Protein AF-A0A3D3ZQM2-F1 (afdb_monomer)

Mean predicted aligned error: 5.83 Å

Sequence (357 aa):
PKISAGLRSFLVATNTFVYYLDSRNFLPDVTNSFQSERGLMQEIFKEYAPGTVHLGWFIDEGSGVSLTSDAAITVLATDAFYNLEVWTSVQPATAIARGAPLPQNVPTLSANQIAISFMFSDGDNLQFIQHHMLRLWRDPARGSFPLGWTISPALIQAAPAMAAYYYRTASANDDFVAGPSGAGYMFPSRWPAQELAAFLQRTGRLMEAMSLSTLEALDIDFLQSTGIPIIAPIIANLRQTGMSVKDTGLQQRFIQGLAPFGLRGFFSGAGIKTPEKTLVQGVPVYQNLGLADSVSKTLDLVRNAASSSQQRPLYLNVYMLAWSMTPSDIKQVIQQLGNQYVVVTPGTLMALLAKAK

Solvent-accessible surface area (backbone atoms only — not comparable to full-atom values): 18821 Å² total; per-residue (Å²): 141,81,81,88,55,34,34,56,66,35,36,62,77,67,70,51,90,82,87,89,65,46,50,59,40,62,68,55,35,82,88,53,90,55,43,16,49,25,55,51,51,53,56,59,46,68,78,47,62,71,73,40,76,45,77,27,81,60,86,44,60,56,26,36,42,40,57,32,10,55,49,36,27,34,35,37,39,26,48,75,24,66,53,48,53,55,34,48,68,44,76,54,97,58,78,74,70,75,77,63,80,77,84,71,80,71,77,85,76,52,59,84,27,29,42,34,20,42,29,34,48,65,17,26,26,53,29,39,51,72,48,57,45,51,54,48,70,64,32,89,45,52,59,77,53,43,31,23,35,33,36,32,29,43,33,63,63,50,24,30,48,58,44,41,48,55,63,72,69,50,46,97,26,55,37,68,27,27,6,32,47,32,57,28,33,37,27,67,91,48,38,43,75,89,54,44,62,61,50,32,49,52,19,21,55,30,22,44,71,66,70,30,34,31,38,34,32,40,25,74,53,74,77,55,50,65,39,52,77,86,52,51,63,64,53,59,74,66,66,68,46,75,16,46,68,75,54,64,70,56,54,45,50,52,48,66,48,23,41,88,40,52,50,49,25,36,39,28,20,52,9,28,75,74,58,53,76,49,70,54,96,74,27,27,37,36,34,19,39,25,63,29,53,43,53,66,57,38,50,50,52,52,52,52,41,59,71,73,47,87,66,62,53,35,78,45,42,36,29,29,35,53,92,58,47,44,45,56,43,52,49,56,38,58,73,72,50,60,91,49,54,44,77,30,26,50,70,49,48,27,59,48,52,53,68,57,128

Radius of gyration: 20.34 Å; Cα contacts (8 Å, |Δi|>4): 717; chains: 1; bounding box: 58×41×53 Å

pLDDT: mean 89.54, std 13.67, range [38.41, 98.75]

Foldseek 3Di:
DPLPAWCVVVCVVVVPDDDAAALLQCAFDPVPVRDTSVNVLLVVLLVDDAPAEDEAAHPAHLQVLLSCQLSNYFYAHTSRHHPLVVQLPDDDPDQLDPPDQDPPPLDDADFLFAEEAEEEADQLHVNCLVPLVVVLLPPPLAQVAAYEYAHALCCCRRGVVSLSVCSVSHHNRYDYEHHAAFNHHHALVNHDPVSVLVRLLNRLVSCLSSVHQEGEYFHDDPVSNNSHPVCVVVVVVVDFWDRFPPDVVSVLSNCVSNVVSRHQEYETTQADLAKDWDAHPLHIYIYAQTADQALVSQLVSVVSNSVVDPGTPHYHYHYYHSVRDHSVSVVVSVVPDDPSYDYGYPSSSSVVSSVRD

Secondary structure (DSSP, 8-state):
----SSTHHHHHHTT-------TT--S-BTTTTTB-HHHHHHHHHHTS-TTPEEEE--SSHHHHHHHHHHTT-EEEE-TT---HHHHHH---SS-----S------PPPPTT-EEEEEEES-TT-HHIIIIIIHHHHT-TTTTSS-EEEEE-TTHHHH-HHHHHHHHHT--TTEEEEEPTTSSSB--GGGS-HHHHHHHHHHHHHHHHHTT--EEEE----TTGGG--TTTHHHHHHT-S-------HHHHHHHHHHHGGGT--EEEEEEEESS--EEEETTEEEEEEEEEE-SHHHHHHHHHHHHHH---SSEEEEEEE-TTT--HHHHHHHHHTS-TTEEE--HHHHHHHHHH--

Nearest PDB structures (foldseek):
  3sgg-assembly1_A  TM=8.414E-01  e=6.587E-19  Bacteroides thetaiotaomicron
  8one-assembly1_A  TM=2.984E-01  e=4.011E+00  Homo sapiens
  6fxr-assembly1_A  TM=3.040E-01  e=4.488E+00  Homo sapiens
  6te3-assembly1_A-2  TM=3.395E-01  e=6.287E+00  Homo sapiens
  6teu-assembly1_A  TM=3.231E-01  e=7.441E+00  Homo sapiens

Structure (mmCIF, N/CA/C/O backbone):
data_AF-A0A3D3ZQM2-F1
#
_entry.id   AF-A0A3D3ZQM2-F1
#
loop_
_atom_site.group_PDB
_atom_site.id
_atom_site.type_symbol
_atom_site.label_atom_id
_atom_site.label_alt_id
_atom_site.label_comp_id
_atom_site.label_asym_id
_atom_site.label_entity_id
_atom_site.label_seq_id
_atom_site.pdbx_PDB_ins_code
_atom_sit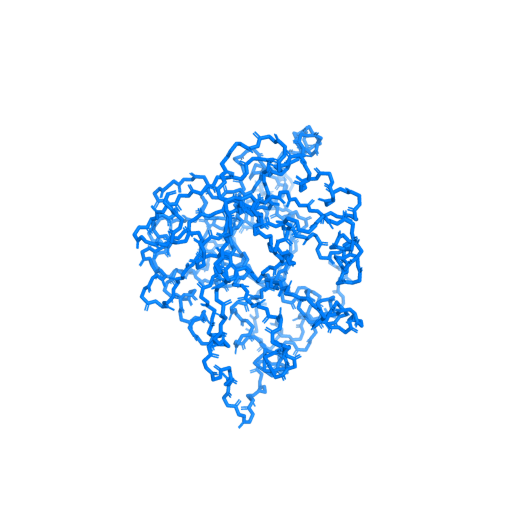e.Cartn_x
_atom_site.Cartn_y
_atom_site.Cartn_z
_atom_site.occupancy
_atom_site.B_iso_or_equiv
_atom_site.auth_seq_id
_atom_site.auth_comp_id
_atom_site.auth_asym_id
_atom_site.auth_atom_id
_atom_site.pdbx_PDB_model_num
ATOM 1 N N . PRO A 1 1 ? 24.384 -7.987 -10.059 1.00 64.31 1 PRO A N 1
ATOM 2 C CA . PRO A 1 1 ? 23.106 -8.626 -9.647 1.00 64.31 1 PRO A CA 1
ATOM 3 C C . PRO A 1 1 ? 23.299 -9.982 -8.920 1.00 64.31 1 PRO A C 1
ATOM 5 O O . PRO A 1 1 ? 23.968 -10.859 -9.454 1.00 64.31 1 PRO A O 1
ATOM 8 N N . LYS A 1 2 ? 22.738 -10.141 -7.702 1.00 84.69 2 LYS A N 1
ATOM 9 C CA . LYS A 1 2 ? 22.921 -11.332 -6.827 1.00 84.69 2 LYS A CA 1
ATOM 10 C C . LYS A 1 2 ? 21.668 -12.200 -6.613 1.00 84.69 2 LYS A C 1
ATOM 12 O O . LYS A 1 2 ? 21.787 -13.315 -6.121 1.00 84.69 2 LYS A O 1
ATOM 17 N N . ILE A 1 3 ? 20.481 -11.710 -6.963 1.00 85.12 3 ILE A N 1
ATOM 18 C CA . ILE A 1 3 ? 19.228 -12.466 -6.817 1.00 85.12 3 ILE A CA 1
ATOM 19 C C . ILE A 1 3 ? 19.224 -13.558 -7.883 1.00 85.12 3 ILE A C 1
ATOM 21 O O . ILE A 1 3 ? 19.240 -13.216 -9.055 1.00 85.12 3 ILE A O 1
ATOM 25 N N . SER A 1 4 ? 19.261 -14.842 -7.536 1.00 82.00 4 SER A N 1
ATOM 26 C CA . SER A 1 4 ? 19.389 -15.943 -8.511 1.00 82.00 4 SER A CA 1
ATOM 27 C C . SER A 1 4 ? 18.058 -16.579 -8.927 1.00 82.00 4 SER A C 1
ATOM 29 O O . SER A 1 4 ? 18.025 -17.304 -9.916 1.00 82.00 4 SER A O 1
ATOM 31 N N . ALA A 1 5 ? 16.971 -16.291 -8.211 1.00 85.31 5 ALA A N 1
ATOM 32 C CA . ALA A 1 5 ? 15.644 -16.878 -8.411 1.00 85.31 5 ALA A CA 1
ATOM 33 C C . ALA A 1 5 ? 14.544 -15.799 -8.328 1.00 85.31 5 ALA A C 1
ATOM 35 O O . ALA A 1 5 ? 14.828 -14.623 -8.555 1.00 85.31 5 ALA A O 1
ATOM 36 N N . GLY A 1 6 ? 13.299 -16.187 -8.040 1.00 90.12 6 GLY A N 1
ATOM 37 C CA . GLY A 1 6 ? 12.164 -15.267 -7.956 1.00 90.12 6 GLY A CA 1
ATOM 38 C C . GLY A 1 6 ? 11.632 -14.897 -9.340 1.00 90.12 6 GLY A C 1
ATOM 39 O O . GLY A 1 6 ? 11.242 -15.772 -10.109 1.00 90.12 6 GLY A O 1
ATOM 40 N N . LEU A 1 7 ? 11.672 -13.605 -9.665 1.00 95.19 7 LEU A N 1
ATOM 41 C CA . LEU A 1 7 ? 11.059 -13.005 -10.856 1.00 95.19 7 LEU A CA 1
ATOM 42 C C . LEU A 1 7 ? 11.601 -13.526 -12.198 1.00 95.19 7 LEU A C 1
ATOM 44 O O . LEU A 1 7 ? 10.969 -13.365 -13.239 1.00 95.19 7 LEU A O 1
ATOM 48 N N . ARG A 1 8 ? 12.802 -14.113 -12.199 1.00 94.31 8 ARG A N 1
ATOM 49 C CA . ARG A 1 8 ? 13.592 -14.375 -13.414 1.00 94.31 8 ARG A CA 1
ATOM 50 C C . ARG A 1 8 ? 12.883 -15.238 -14.456 1.00 94.31 8 ARG A C 1
ATOM 52 O O . ARG A 1 8 ? 12.991 -14.933 -15.639 1.00 94.31 8 ARG A O 1
ATOM 59 N N . SER A 1 9 ? 12.185 -16.291 -14.035 1.00 93.56 9 SER A N 1
ATOM 60 C CA . SER A 1 9 ? 11.422 -17.172 -14.932 1.00 93.56 9 SER A CA 1
ATOM 61 C C . SER A 1 9 ? 10.360 -16.400 -15.707 1.00 93.56 9 SER A C 1
ATOM 63 O O . SER A 1 9 ? 10.235 -16.571 -16.918 1.00 93.56 9 SER A O 1
ATOM 65 N N . PHE A 1 10 ? 9.658 -15.495 -15.025 1.00 95.44 10 PHE A N 1
ATOM 66 C CA . PHE A 1 10 ? 8.659 -14.633 -15.637 1.00 95.44 10 PHE A CA 1
ATOM 67 C C . PHE A 1 10 ? 9.281 -13.687 -16.663 1.00 95.44 10 PHE A C 1
ATOM 69 O O . PHE A 1 10 ? 8.797 -13.640 -17.785 1.00 95.44 10 PHE A O 1
ATOM 76 N N . LEU A 1 11 ? 10.396 -13.019 -16.328 1.00 95.44 11 LEU A N 1
ATOM 77 C CA . LEU A 1 11 ? 11.072 -12.094 -17.255 1.00 95.44 11 LEU A CA 1
ATOM 78 C C . LEU A 1 11 ? 11.520 -12.788 -18.545 1.00 95.44 11 LEU A C 1
ATOM 80 O O . LEU A 1 11 ? 11.425 -12.200 -19.620 1.00 95.44 11 LEU A O 1
ATOM 84 N N . VAL A 1 12 ? 11.989 -14.037 -18.444 1.00 94.44 12 VAL A N 1
ATOM 85 C CA . VAL A 1 12 ? 12.323 -14.860 -19.616 1.00 94.44 12 VAL A CA 1
ATOM 86 C C . VAL A 1 12 ? 11.062 -15.191 -20.413 1.00 94.44 12 VAL A C 1
ATOM 88 O O . VAL A 1 12 ? 11.050 -15.005 -21.625 1.00 94.44 12 VAL A O 1
ATOM 91 N N . ALA A 1 13 ? 9.992 -15.638 -19.749 1.00 93.19 13 ALA A N 1
ATOM 92 C CA . ALA A 1 13 ? 8.737 -16.002 -20.408 1.00 93.19 13 ALA A CA 1
ATOM 93 C C . ALA A 1 13 ? 8.081 -14.825 -21.156 1.00 93.19 13 ALA A C 1
ATOM 95 O O . ALA A 1 13 ? 7.422 -15.035 -22.173 1.00 93.19 13 ALA A O 1
ATOM 96 N N . THR A 1 14 ? 8.270 -13.595 -20.676 1.00 93.94 14 THR A N 1
ATOM 97 C CA . THR A 1 14 ? 7.687 -12.376 -21.255 1.00 93.94 14 THR A CA 1
ATOM 98 C C . THR A 1 14 ? 8.652 -11.586 -22.136 1.00 93.94 14 THR A C 1
ATOM 100 O O . THR A 1 14 ? 8.282 -10.513 -22.609 1.00 93.94 14 THR A O 1
ATOM 103 N N . ASN A 1 15 ? 9.875 -12.084 -22.365 1.00 95.31 15 ASN A N 1
ATOM 104 C CA . ASN A 1 15 ? 10.947 -11.360 -23.061 1.00 95.31 15 ASN A CA 1
ATOM 105 C C . ASN A 1 15 ? 11.160 -9.937 -22.504 1.00 95.31 15 ASN A C 1
ATOM 107 O O . ASN A 1 15 ? 11.399 -8.986 -23.249 1.00 95.31 15 ASN A O 1
ATOM 111 N N . THR A 1 16 ? 11.031 -9.770 -21.186 1.00 95.31 16 THR A N 1
ATOM 112 C CA . THR A 1 16 ? 11.154 -8.464 -20.536 1.00 95.31 16 THR A CA 1
ATOM 113 C C . THR A 1 16 ? 12.614 -8.028 -20.497 1.00 95.31 16 THR A C 1
ATOM 115 O O . THR A 1 16 ? 13.486 -8.780 -20.065 1.00 95.31 16 THR A O 1
ATOM 118 N N . PHE A 1 17 ? 12.881 -6.791 -20.917 1.00 96.19 17 PHE A N 1
ATOM 119 C CA . PHE A 1 17 ? 14.202 -6.180 -20.801 1.00 96.19 17 PHE A CA 1
ATOM 120 C C . PHE A 1 17 ? 14.625 -6.065 -19.330 1.00 96.19 17 PHE A C 1
ATOM 122 O O . PHE A 1 17 ? 13.854 -5.614 -18.483 1.00 96.19 17 PHE A O 1
ATOM 129 N N . VAL A 1 18 ? 15.865 -6.455 -19.025 1.00 95.44 18 VAL A N 1
ATOM 130 C CA . VAL A 1 18 ? 16.391 -6.498 -17.654 1.00 95.44 18 VAL A CA 1
ATOM 131 C C . VAL A 1 18 ? 17.615 -5.603 -17.540 1.00 95.44 18 VAL A C 1
ATOM 133 O O . VAL A 1 18 ? 18.547 -5.717 -18.332 1.00 95.44 18 VAL A O 1
ATOM 136 N N . TYR A 1 19 ? 17.647 -4.767 -16.505 1.00 95.12 19 TYR A N 1
ATOM 137 C CA . TYR A 1 19 ? 18.782 -3.905 -16.191 1.00 95.12 19 TYR A CA 1
ATOM 138 C C . TYR A 1 19 ? 19.119 -3.957 -14.693 1.00 95.12 19 TYR A C 1
ATOM 140 O O . TYR A 1 19 ? 18.332 -4.431 -13.873 1.00 95.12 19 TYR A O 1
ATOM 148 N N . TYR A 1 20 ? 20.315 -3.493 -14.330 1.00 94.94 20 TYR A N 1
ATOM 149 C CA . TYR A 1 20 ? 20.745 -3.328 -12.940 1.00 94.94 20 TYR A CA 1
ATOM 150 C C . TYR A 1 20 ? 21.572 -2.045 -12.841 1.00 94.94 20 TYR A C 1
ATOM 152 O O . TYR A 1 20 ? 22.740 -2.047 -13.220 1.00 94.94 20 TYR A O 1
ATOM 160 N N . LEU A 1 21 ? 20.926 -0.964 -12.402 1.00 94.69 21 LEU A N 1
ATOM 161 C CA . LEU A 1 21 ? 21.467 0.396 -12.359 1.00 94.69 21 LEU A CA 1
ATOM 162 C C . LEU A 1 21 ? 21.076 1.066 -11.028 1.00 94.69 21 LEU A C 1
ATOM 164 O O . LEU A 1 21 ? 19.987 0.812 -10.503 1.00 94.69 21 LEU A O 1
ATOM 168 N N . ASP A 1 22 ? 21.950 1.910 -10.485 1.00 93.25 22 ASP A N 1
ATOM 169 C CA . ASP A 1 22 ? 21.726 2.723 -9.290 1.00 93.25 22 ASP A CA 1
ATOM 170 C C . ASP A 1 22 ? 21.194 4.110 -9.675 1.00 93.25 22 ASP A C 1
ATOM 172 O O . ASP A 1 22 ? 21.900 4.960 -10.224 1.00 93.25 22 ASP A O 1
ATOM 176 N N . SER A 1 23 ? 19.934 4.371 -9.331 1.00 92.50 23 SER A N 1
ATOM 177 C CA . SER A 1 23 ? 19.239 5.629 -9.619 1.00 92.50 23 SER A CA 1
ATOM 178 C C . SER A 1 23 ? 19.851 6.853 -8.923 1.00 92.50 23 SER A C 1
ATOM 180 O O . SER A 1 23 ? 19.505 7.991 -9.264 1.00 92.50 23 SER A O 1
ATOM 182 N N . ARG A 1 24 ? 20.747 6.661 -7.944 1.00 89.56 24 ARG A N 1
ATOM 183 C CA . ARG A 1 24 ? 21.476 7.738 -7.252 1.00 89.56 24 ARG A CA 1
ATOM 184 C C . ARG A 1 24 ? 22.755 8.154 -7.977 1.00 89.56 24 ARG A C 1
ATOM 186 O O . ARG A 1 24 ? 23.275 9.232 -7.701 1.00 89.56 24 ARG A O 1
ATOM 193 N N . ASN A 1 25 ? 23.256 7.350 -8.913 1.00 90.38 25 ASN A N 1
ATOM 194 C CA . ASN A 1 25 ? 24.467 7.659 -9.671 1.00 90.38 25 ASN A CA 1
ATOM 195 C C . ASN A 1 25 ? 24.133 8.637 -10.808 1.00 90.38 25 ASN A C 1
ATOM 197 O O . ASN A 1 25 ? 23.914 8.237 -11.950 1.00 90.38 25 ASN A O 1
ATOM 201 N N . PHE A 1 26 ? 24.050 9.931 -10.476 1.00 85.38 26 PHE A N 1
ATOM 202 C CA . PHE A 1 26 ? 23.722 11.010 -11.420 1.00 85.38 26 PHE A CA 1
ATOM 203 C C . PHE A 1 26 ? 24.943 11.661 -12.079 1.00 85.38 26 PHE A C 1
ATOM 205 O O . PHE A 1 26 ? 24.790 12.306 -13.117 1.00 85.38 26 PHE A O 1
ATOM 212 N N . LEU A 1 27 ? 26.138 11.507 -11.502 1.00 86.88 27 LEU A N 1
ATOM 213 C CA . LEU A 1 27 ? 27.366 12.056 -12.073 1.00 86.88 27 LEU A CA 1
ATOM 214 C C . LEU A 1 27 ? 27.775 11.264 -13.327 1.00 86.88 27 LEU A C 1
ATOM 216 O O . LEU A 1 27 ? 27.828 10.035 -13.261 1.00 86.88 27 LEU A O 1
ATOM 220 N N . PRO A 1 28 ? 28.059 11.944 -14.452 1.00 84.81 28 PRO A N 1
ATOM 221 C CA . PRO A 1 28 ? 28.586 11.316 -15.658 1.00 84.81 28 PRO A CA 1
ATOM 222 C C . PRO A 1 28 ? 29.874 10.533 -15.408 1.00 84.81 28 PRO A C 1
ATOM 224 O O . PRO A 1 28 ? 30.826 11.059 -14.829 1.00 84.81 28 PRO A O 1
ATOM 227 N N . ASP A 1 29 ? 29.933 9.308 -15.920 1.00 85.44 29 ASP A N 1
ATOM 228 C CA . ASP A 1 29 ? 31.171 8.555 -16.033 1.00 85.44 29 ASP A CA 1
ATOM 229 C C . ASP A 1 29 ? 31.949 9.049 -17.261 1.00 85.44 29 ASP A C 1
ATOM 231 O O . ASP A 1 29 ? 31.589 8.798 -18.416 1.00 85.44 29 ASP A O 1
ATOM 235 N N . VAL A 1 30 ? 33.042 9.768 -17.003 1.00 85.12 30 VAL A N 1
ATOM 236 C CA . VAL A 1 30 ? 33.938 10.315 -18.036 1.00 85.12 30 VAL A CA 1
ATOM 237 C C . VAL A 1 30 ? 34.613 9.232 -18.884 1.00 85.12 30 VAL A C 1
ATOM 239 O O . VAL A 1 30 ? 35.127 9.533 -19.958 1.00 85.12 30 VAL A O 1
ATOM 242 N N . THR A 1 31 ? 34.610 7.978 -18.427 1.00 83.81 31 THR A N 1
ATOM 243 C CA . THR A 1 31 ? 35.151 6.829 -19.164 1.00 83.81 31 THR A CA 1
ATOM 244 C C . THR A 1 31 ? 34.100 6.108 -20.007 1.00 83.81 31 THR A C 1
ATOM 246 O O . THR A 1 31 ? 34.455 5.306 -20.868 1.00 83.81 31 THR A O 1
ATOM 249 N N . ASN A 1 32 ? 32.817 6.432 -19.824 1.00 78.44 32 ASN A N 1
ATOM 250 C CA . ASN A 1 32 ? 31.702 5.773 -20.494 1.00 78.44 32 ASN A CA 1
ATOM 251 C C . ASN A 1 32 ? 30.780 6.790 -21.180 1.00 78.44 32 ASN A C 1
ATOM 253 O O . ASN A 1 32 ? 29.640 7.011 -20.776 1.00 78.44 32 ASN A O 1
ATOM 257 N N . SER A 1 33 ? 31.290 7.438 -22.231 1.00 83.81 33 SER A N 1
ATOM 258 C CA . SER A 1 33 ? 30.537 8.400 -23.058 1.00 83.81 33 SER A CA 1
ATOM 259 C C . SER A 1 33 ? 29.867 9.538 -22.272 1.00 83.81 33 SER A C 1
ATOM 261 O O . SER A 1 33 ? 28.854 10.073 -22.718 1.00 83.81 33 SER A O 1
ATOM 263 N N . PHE A 1 34 ? 30.404 9.902 -21.100 1.00 85.00 34 PHE A N 1
ATOM 264 C CA . PHE A 1 34 ? 29.791 10.869 -20.183 1.00 85.00 34 PHE A CA 1
ATOM 265 C C . PHE A 1 34 ? 28.340 10.506 -19.801 1.00 85.00 34 PHE A C 1
ATOM 267 O O . PHE A 1 34 ? 27.517 11.386 -19.545 1.00 85.00 34 PHE A O 1
ATOM 274 N N . GLN A 1 35 ? 28.012 9.211 -19.747 1.00 88.00 35 GLN A N 1
ATOM 275 C CA . GLN A 1 35 ? 26.721 8.726 -19.262 1.00 88.00 35 GLN A CA 1
ATOM 276 C C . GLN A 1 35 ? 26.771 8.453 -17.759 1.00 88.00 35 GLN A C 1
ATOM 278 O O . GLN A 1 35 ? 27.780 8.000 -17.226 1.00 88.00 35 GLN A O 1
ATOM 283 N N . SER A 1 36 ? 25.665 8.708 -17.065 1.00 93.62 36 SER A N 1
ATOM 284 C CA . SER A 1 36 ? 25.457 8.282 -15.680 1.00 93.62 36 SER A CA 1
ATOM 285 C C . SER A 1 36 ? 24.434 7.149 -15.638 1.00 93.62 36 SER A C 1
ATOM 287 O O . SER A 1 36 ? 23.582 7.059 -16.522 1.00 93.62 36 SER A O 1
ATOM 289 N N . GLU A 1 37 ? 24.476 6.283 -14.622 1.00 94.19 37 GLU A N 1
ATOM 290 C CA . GLU A 1 37 ? 23.491 5.195 -14.502 1.00 94.19 37 GLU A CA 1
ATOM 291 C C . GLU A 1 37 ? 22.064 5.743 -14.382 1.00 94.19 37 GLU A C 1
ATOM 293 O O . GLU A 1 37 ? 21.148 5.217 -15.013 1.00 94.19 37 GLU A O 1
ATOM 298 N N . ARG A 1 38 ? 21.877 6.854 -13.652 1.00 94.38 38 ARG A N 1
ATOM 299 C CA . ARG A 1 38 ? 20.595 7.570 -13.594 1.00 94.38 38 ARG A CA 1
ATOM 300 C C . ARG A 1 38 ? 20.156 8.059 -14.974 1.00 94.38 38 ARG A C 1
ATOM 302 O O . ARG A 1 38 ? 18.994 7.881 -15.326 1.00 94.38 38 ARG A O 1
ATOM 309 N N . GLY A 1 39 ? 21.065 8.671 -15.736 1.00 94.06 39 GLY A N 1
ATOM 310 C CA . GLY A 1 39 ? 20.779 9.142 -17.092 1.00 94.06 39 GLY A CA 1
ATOM 311 C C . GLY A 1 39 ? 20.382 7.990 -18.012 1.00 94.06 39 GLY A C 1
ATOM 312 O O . GLY A 1 39 ? 19.368 8.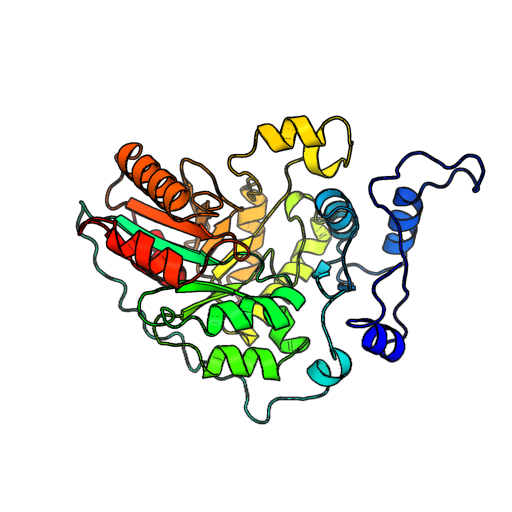072 -18.696 1.00 94.06 39 GLY A O 1
ATOM 313 N N . LEU A 1 40 ? 21.104 6.870 -17.946 1.00 95.38 40 LEU A N 1
ATOM 314 C CA . LEU A 1 40 ? 20.776 5.665 -18.704 1.00 95.38 40 LEU A CA 1
ATOM 315 C C . LEU A 1 40 ? 19.408 5.088 -18.308 1.00 95.38 40 LEU A C 1
ATOM 317 O O . LEU A 1 40 ? 18.644 4.704 -19.186 1.00 95.38 40 LEU A O 1
ATOM 321 N N . MET A 1 41 ? 19.054 5.071 -17.016 1.00 96.31 41 MET A N 1
ATOM 322 C CA . MET A 1 41 ? 17.706 4.679 -16.576 1.00 96.31 41 MET A CA 1
ATOM 323 C C . MET A 1 41 ? 16.621 5.579 -17.176 1.00 96.31 41 MET A C 1
ATOM 325 O O . MET A 1 41 ? 15.588 5.075 -17.607 1.00 96.31 41 MET A O 1
ATOM 329 N N . GLN A 1 42 ? 16.846 6.895 -17.227 1.00 95.69 42 GLN A N 1
ATOM 330 C CA . GLN A 1 42 ? 15.899 7.837 -17.830 1.00 95.69 42 GLN A CA 1
ATOM 331 C C . GLN A 1 42 ? 15.733 7.597 -19.333 1.00 95.69 42 GLN A C 1
ATOM 333 O O . GLN A 1 42 ? 14.602 7.604 -19.810 1.00 95.69 42 GLN A O 1
ATOM 338 N N . GLU A 1 43 ? 16.823 7.352 -20.064 1.00 95.31 43 GLU A N 1
ATOM 339 C CA . GLU A 1 43 ? 16.744 6.990 -21.485 1.00 95.31 43 GLU A CA 1
ATOM 340 C C .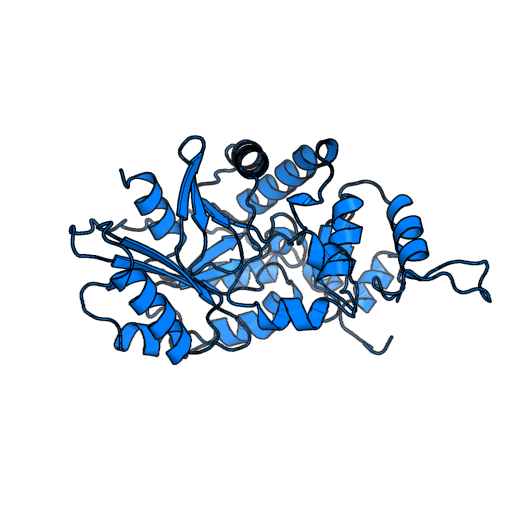 GLU A 1 43 ? 16.010 5.661 -21.685 1.00 95.31 43 GLU A C 1
ATOM 342 O O . GLU A 1 43 ? 15.100 5.595 -22.502 1.00 95.31 43 GLU A O 1
ATOM 347 N N . ILE A 1 44 ? 16.300 4.636 -20.873 1.00 96.75 44 ILE A N 1
ATOM 348 C CA . ILE A 1 44 ? 15.566 3.361 -20.909 1.00 96.75 44 ILE A CA 1
ATOM 349 C C . ILE A 1 44 ? 14.065 3.594 -20.709 1.00 96.75 44 ILE A C 1
ATOM 351 O O . ILE A 1 44 ? 13.264 3.030 -21.444 1.00 96.75 44 ILE A O 1
ATOM 355 N N . PHE A 1 45 ? 13.660 4.407 -19.730 1.00 97.00 45 PHE A N 1
ATOM 356 C CA . PHE A 1 45 ? 12.242 4.636 -19.437 1.00 97.00 45 PHE A CA 1
ATOM 357 C C . PHE A 1 45 ? 11.509 5.418 -20.531 1.00 97.00 45 PHE A C 1
ATOM 359 O O . PHE A 1 45 ? 10.325 5.167 -20.735 1.00 97.00 45 PHE A O 1
ATOM 366 N N . LYS A 1 46 ? 12.191 6.304 -21.268 1.00 96.25 46 LYS A N 1
ATOM 367 C CA . LYS A 1 46 ? 11.602 7.029 -22.410 1.00 96.25 46 LYS A CA 1
ATOM 368 C C . LYS A 1 46 ? 11.203 6.114 -23.570 1.00 96.25 46 LYS A C 1
ATOM 370 O O . LYS A 1 46 ? 10.313 6.478 -24.331 1.00 96.25 46 LYS A O 1
ATOM 375 N N . GLU A 1 47 ? 11.824 4.943 -23.690 1.00 97.31 47 GLU A N 1
ATOM 376 C CA . GLU A 1 47 ? 11.490 3.953 -24.724 1.00 97.31 47 GLU A CA 1
ATOM 377 C C . GLU A 1 47 ? 10.168 3.213 -24.444 1.00 97.31 47 GLU A C 1
ATOM 379 O O . GLU A 1 47 ? 9.644 2.518 -25.316 1.00 97.31 47 GLU A O 1
ATOM 384 N N . TYR A 1 48 ? 9.602 3.349 -23.238 1.00 96.56 48 TYR A N 1
ATOM 385 C CA . TYR A 1 48 ? 8.350 2.700 -22.855 1.00 96.56 48 TYR A CA 1
ATOM 386 C C . TYR A 1 48 ? 7.184 3.686 -22.838 1.00 96.56 48 TYR A C 1
ATOM 388 O O . TYR A 1 48 ? 7.297 4.827 -22.397 1.00 96.56 48 TYR A O 1
ATOM 396 N N . ALA A 1 49 ? 6.017 3.216 -23.278 1.00 96.88 49 ALA A N 1
ATOM 397 C CA . ALA A 1 49 ? 4.797 4.009 -23.221 1.00 96.88 49 ALA A CA 1
ATOM 398 C C . ALA A 1 49 ? 4.340 4.238 -21.762 1.00 96.88 49 ALA A C 1
ATOM 400 O O . ALA A 1 49 ? 4.479 3.326 -20.932 1.00 96.88 49 ALA A O 1
ATOM 401 N N . PRO A 1 50 ? 3.719 5.394 -21.453 1.00 96.81 50 PRO A N 1
ATOM 402 C CA . PRO A 1 50 ? 3.025 5.614 -20.187 1.00 96.81 50 PRO A CA 1
ATOM 403 C C . PRO A 1 50 ? 2.076 4.463 -19.825 1.00 96.81 50 PRO A C 1
ATOM 405 O O . PRO A 1 50 ? 1.399 3.888 -20.678 1.00 96.81 50 PRO A O 1
ATOM 408 N N . GLY A 1 51 ? 2.028 4.103 -18.542 1.00 93.88 51 GLY A N 1
ATOM 409 C CA . GLY A 1 51 ? 1.248 2.971 -18.032 1.00 93.88 51 GLY A CA 1
ATOM 410 C C . GLY A 1 51 ? 1.939 1.606 -18.145 1.00 93.88 51 GLY A C 1
ATOM 411 O O . GLY A 1 51 ? 1.357 0.599 -17.716 1.00 93.88 51 GLY A O 1
ATOM 412 N N . THR A 1 52 ? 3.169 1.559 -18.675 1.00 95.81 52 THR A N 1
ATOM 413 C CA . THR A 1 52 ? 4.053 0.387 -18.574 1.00 95.81 52 THR A CA 1
ATOM 414 C C . THR A 1 52 ? 4.316 0.045 -17.105 1.00 95.81 52 THR A C 1
ATOM 416 O O . THR A 1 52 ? 4.294 0.907 -16.224 1.00 95.81 52 THR A O 1
ATOM 419 N N . VAL A 1 53 ? 4.539 -1.241 -16.832 1.00 96.06 53 VAL A N 1
ATOM 420 C CA . VAL A 1 53 ? 4.836 -1.746 -15.490 1.00 96.06 53 VAL A CA 1
ATOM 421 C C . VAL A 1 53 ? 6.324 -2.049 -15.376 1.00 96.06 53 VAL A C 1
ATOM 423 O O . VAL A 1 53 ? 6.871 -2.820 -16.162 1.00 96.06 53 VAL A O 1
ATOM 426 N N . HIS A 1 54 ? 6.959 -1.474 -14.362 1.00 97.88 54 HIS A N 1
ATOM 427 C CA . HIS A 1 54 ? 8.283 -1.856 -13.901 1.00 97.88 54 HIS A CA 1
ATOM 428 C C . HIS A 1 54 ? 8.161 -3.025 -12.919 1.00 97.88 54 HIS A C 1
ATOM 430 O O . HIS A 1 54 ? 7.447 -2.939 -11.917 1.00 97.88 54 HIS A O 1
ATOM 436 N N . LEU A 1 55 ? 8.833 -4.132 -13.234 1.00 97.50 55 LEU A N 1
ATOM 437 C CA . LEU A 1 55 ? 8.934 -5.306 -12.371 1.00 97.50 55 LEU A CA 1
ATOM 438 C C . LEU A 1 55 ? 10.320 -5.347 -11.722 1.00 97.50 55 LEU A C 1
ATOM 440 O O . LEU A 1 55 ? 11.320 -4.966 -12.330 1.00 97.50 55 LEU A O 1
ATOM 444 N N . GLY A 1 56 ? 10.389 -5.892 -10.513 1.00 96.31 56 GLY A N 1
ATOM 445 C CA . GLY A 1 56 ? 11.605 -5.961 -9.713 1.00 96.31 56 GLY A CA 1
ATOM 446 C C . GLY A 1 56 ? 11.623 -4.911 -8.609 1.00 96.31 56 GLY A C 1
ATOM 447 O O . GLY A 1 56 ? 10.579 -4.563 -8.064 1.00 96.31 56 GLY A O 1
ATOM 448 N N . TRP A 1 57 ? 12.816 -4.447 -8.243 1.00 95.56 57 TRP A N 1
ATOM 449 C CA . TRP A 1 57 ? 13.005 -3.422 -7.219 1.00 95.56 57 TRP A CA 1
ATOM 450 C C . TRP A 1 57 ? 14.261 -2.590 -7.493 1.00 95.56 57 TRP A C 1
ATOM 452 O O . TRP A 1 57 ? 15.051 -2.908 -8.387 1.00 95.56 57 TRP A O 1
ATOM 462 N N . PHE A 1 58 ? 14.442 -1.517 -6.726 1.00 93.56 58 PHE A N 1
ATOM 463 C CA . PHE A 1 58 ? 15.554 -0.579 -6.863 1.00 93.56 58 PHE A CA 1
ATOM 464 C C . PHE A 1 58 ? 16.583 -0.744 -5.745 1.00 93.56 58 PHE A C 1
ATOM 466 O O . PHE A 1 58 ? 16.278 -1.218 -4.653 1.00 93.56 58 PHE A O 1
ATOM 473 N N . ILE A 1 59 ? 17.810 -0.286 -6.007 1.00 91.69 59 ILE A N 1
ATOM 474 C CA . ILE A 1 59 ? 18.839 -0.126 -4.966 1.00 91.69 59 ILE A CA 1
ATOM 475 C C . ILE A 1 59 ? 18.418 0.964 -3.965 1.00 91.69 59 ILE A C 1
ATOM 477 O O . ILE A 1 59 ? 18.650 0.822 -2.767 1.00 91.69 59 ILE A O 1
ATOM 481 N N . ASP A 1 60 ? 17.779 2.027 -4.458 1.00 90.19 60 ASP A N 1
ATOM 482 C CA . ASP A 1 60 ? 17.213 3.116 -3.666 1.00 90.19 60 ASP A CA 1
ATOM 483 C C . ASP A 1 60 ? 15.750 3.350 -4.065 1.00 90.19 60 ASP A C 1
ATOM 485 O O . ASP A 1 60 ? 15.463 3.694 -5.216 1.00 90.19 60 ASP A O 1
ATOM 489 N N . GLU A 1 61 ? 14.833 3.136 -3.117 1.00 88.50 61 GLU A N 1
ATOM 490 C CA . GLU A 1 61 ? 13.384 3.253 -3.327 1.00 88.50 61 GLU A CA 1
ATOM 491 C C . GLU A 1 61 ? 12.993 4.665 -3.769 1.00 88.50 61 GLU A C 1
ATOM 493 O O . GLU A 1 61 ? 12.399 4.835 -4.832 1.00 88.50 61 GLU A O 1
ATOM 498 N N . GLY A 1 62 ? 13.361 5.686 -2.988 1.00 88.44 62 GLY A N 1
ATOM 499 C CA . GLY A 1 62 ? 12.918 7.059 -3.223 1.00 88.44 62 GLY A CA 1
ATOM 500 C C . GLY A 1 62 ? 13.352 7.587 -4.589 1.00 88.44 62 GLY A C 1
ATOM 501 O O . GLY A 1 62 ? 12.547 8.147 -5.334 1.00 88.44 62 GLY A O 1
ATOM 502 N N . SER A 1 63 ? 14.609 7.364 -4.967 1.00 90.62 63 SER A N 1
ATOM 503 C CA . SER A 1 63 ? 15.127 7.789 -6.265 1.00 90.62 63 SER A CA 1
ATOM 504 C C . SER A 1 63 ? 14.565 6.949 -7.421 1.00 90.62 63 SER A C 1
ATOM 506 O O . SER A 1 63 ? 14.189 7.503 -8.455 1.00 90.62 63 SER A O 1
ATOM 508 N N . GLY A 1 64 ? 14.458 5.624 -7.261 1.00 94.12 64 GLY A N 1
ATOM 509 C CA . GLY A 1 64 ? 13.941 4.724 -8.301 1.00 94.12 64 GLY A CA 1
ATOM 510 C C . GLY A 1 64 ? 12.451 4.915 -8.603 1.00 94.12 64 GLY A C 1
ATOM 511 O O . GLY A 1 64 ? 12.063 5.056 -9.767 1.00 94.12 64 GLY A O 1
ATOM 512 N N . VAL A 1 65 ? 11.621 5.001 -7.559 1.00 94.88 65 VAL A N 1
ATOM 513 C CA . VAL A 1 65 ? 10.178 5.261 -7.688 1.00 94.88 65 VAL A CA 1
ATOM 514 C C . VAL A 1 65 ? 9.932 6.676 -8.216 1.00 94.88 65 VAL A C 1
ATOM 516 O O . VAL A 1 65 ? 9.022 6.872 -9.017 1.00 94.88 65 VAL A O 1
ATOM 519 N N . SER A 1 66 ? 10.780 7.657 -7.876 1.00 94.62 66 SER A N 1
ATOM 520 C CA . SER A 1 66 ? 10.685 9.001 -8.468 1.00 94.62 66 SER A CA 1
ATOM 521 C C . SER A 1 66 ? 10.900 8.986 -9.983 1.00 94.62 66 SER A C 1
ATOM 523 O O . SER A 1 66 ? 10.102 9.571 -10.708 1.00 94.62 66 SER A O 1
ATOM 525 N N . LEU A 1 67 ? 11.935 8.290 -10.471 1.00 95.88 67 LEU A N 1
ATOM 526 C CA . LEU A 1 67 ? 12.229 8.208 -11.908 1.00 95.88 67 LEU A CA 1
ATOM 527 C C . LEU A 1 67 ? 11.127 7.498 -12.701 1.00 95.88 67 LEU A C 1
ATOM 529 O O . LEU A 1 67 ? 10.776 7.936 -13.792 1.00 95.88 67 LEU A O 1
ATOM 533 N N . THR A 1 68 ? 10.590 6.403 -12.163 1.00 97.75 68 THR A N 1
ATOM 534 C CA . THR A 1 68 ? 9.484 5.681 -12.808 1.00 97.75 68 THR A CA 1
ATOM 535 C C . THR A 1 68 ? 8.188 6.486 -12.764 1.00 97.75 68 THR A C 1
ATOM 537 O O . THR A 1 68 ? 7.503 6.571 -13.779 1.00 97.75 68 THR A O 1
ATOM 540 N N . SER A 1 69 ? 7.901 7.173 -11.653 1.00 97.56 69 SER A N 1
ATOM 541 C CA . SER A 1 69 ? 6.736 8.062 -11.543 1.00 97.56 69 SER A CA 1
ATOM 542 C C . SER A 1 69 ? 6.797 9.223 -12.536 1.00 97.56 69 SER A C 1
ATOM 544 O O . SER A 1 69 ? 5.805 9.470 -13.214 1.00 97.56 69 SER A O 1
ATOM 546 N N . ASP A 1 70 ? 7.959 9.876 -12.686 1.00 97.25 70 ASP A N 1
ATOM 547 C CA . ASP A 1 70 ? 8.177 10.944 -13.679 1.00 97.25 70 ASP A CA 1
ATOM 548 C C . ASP A 1 70 ? 7.915 10.451 -15.118 1.00 97.25 70 ASP A C 1
ATOM 550 O O . ASP A 1 70 ? 7.451 11.212 -15.966 1.00 97.25 70 ASP A O 1
ATOM 554 N N . ALA A 1 71 ? 8.188 9.170 -15.391 1.00 98.12 71 ALA A N 1
ATOM 555 C CA . ALA A 1 71 ? 7.963 8.522 -16.683 1.00 98.12 71 ALA A CA 1
ATOM 556 C C . ALA A 1 71 ? 6.551 7.917 -16.843 1.00 98.12 71 ALA A C 1
ATOM 558 O O . ALA A 1 71 ? 6.284 7.254 -17.843 1.00 98.12 71 ALA A O 1
ATOM 559 N N . ALA A 1 72 ? 5.648 8.112 -15.873 1.00 98.25 72 ALA A N 1
ATOM 560 C CA . ALA A 1 72 ? 4.340 7.455 -15.817 1.00 98.25 72 ALA A CA 1
ATOM 561 C C . ALA A 1 72 ? 4.420 5.913 -15.900 1.00 98.25 72 ALA A C 1
ATOM 563 O O . ALA A 1 72 ? 3.559 5.255 -16.491 1.00 98.25 72 ALA A O 1
ATOM 564 N N . ILE A 1 73 ? 5.448 5.328 -15.283 1.00 98.31 73 ILE A N 1
ATOM 565 C CA . ILE A 1 73 ? 5.664 3.885 -15.152 1.00 98.31 73 ILE A CA 1
ATOM 566 C C . ILE A 1 73 ? 5.373 3.482 -13.707 1.00 98.31 73 ILE A C 1
ATOM 568 O O . ILE A 1 73 ? 5.915 4.043 -12.758 1.00 98.31 73 ILE A O 1
ATOM 572 N N . THR A 1 74 ? 4.507 2.490 -13.529 1.00 96.19 74 THR A N 1
ATOM 573 C CA . THR A 1 74 ? 4.135 1.985 -12.202 1.00 96.19 74 THR A CA 1
ATOM 574 C C . THR A 1 74 ? 5.065 0.860 -11.772 1.00 96.19 74 THR A C 1
ATOM 576 O O . THR A 1 74 ? 5.424 0.021 -12.594 1.00 96.19 74 THR A O 1
ATOM 579 N N . VAL A 1 75 ? 5.400 0.784 -10.485 1.00 98.25 75 VAL A N 1
ATOM 580 C CA . VAL A 1 75 ? 6.287 -0.249 -9.935 1.00 98.25 75 VAL A CA 1
ATOM 581 C C . VAL A 1 75 ? 5.476 -1.359 -9.267 1.00 98.25 75 VAL A C 1
ATOM 583 O O . VAL A 1 75 ? 4.573 -1.092 -8.475 1.00 98.25 75 VAL A O 1
ATOM 586 N N . LEU A 1 76 ? 5.823 -2.616 -9.545 1.00 98.00 76 LEU A N 1
ATOM 587 C CA . LEU A 1 76 ? 5.393 -3.770 -8.753 1.00 98.00 76 LEU A CA 1
ATOM 588 C C . LEU A 1 76 ? 6.623 -4.437 -8.132 1.00 98.00 76 LEU A C 1
ATOM 590 O O . LEU A 1 76 ? 7.386 -5.107 -8.836 1.00 98.00 76 LEU A O 1
ATOM 594 N N . ALA A 1 77 ? 6.787 -4.296 -6.812 1.00 97.56 77 ALA A N 1
ATOM 595 C CA . ALA A 1 77 ? 7.885 -4.920 -6.077 1.00 97.56 77 ALA A CA 1
ATOM 596 C C . ALA A 1 77 ? 7.782 -6.451 -6.161 1.00 97.56 77 ALA A C 1
ATOM 598 O O . ALA A 1 77 ? 6.875 -7.071 -5.594 1.00 97.56 77 ALA A O 1
ATOM 599 N N . THR A 1 78 ? 8.665 -7.041 -6.964 1.00 97.38 78 THR A N 1
ATOM 600 C CA . THR A 1 78 ? 8.552 -8.444 -7.391 1.00 97.38 78 THR A CA 1
ATOM 601 C C . THR A 1 78 ? 9.887 -9.165 -7.527 1.00 97.38 78 THR A C 1
ATOM 603 O O . THR A 1 78 ? 9.891 -10.337 -7.893 1.00 97.38 78 THR A O 1
ATOM 606 N N . ASP A 1 79 ? 11.023 -8.536 -7.217 1.00 95.31 79 ASP A N 1
ATOM 607 C CA . ASP A 1 79 ? 12.351 -9.133 -7.402 1.00 95.31 79 ASP A CA 1
ATOM 608 C C . ASP A 1 79 ? 12.550 -10.426 -6.591 1.00 95.31 79 ASP A C 1
ATOM 610 O O . ASP A 1 79 ? 13.249 -11.336 -7.044 1.00 95.31 79 ASP A O 1
ATOM 614 N N . ALA A 1 80 ? 11.858 -10.554 -5.455 1.00 95.62 80 ALA A N 1
ATOM 615 C CA . ALA A 1 80 ? 11.804 -11.765 -4.634 1.00 95.62 80 ALA A CA 1
ATOM 616 C C . ALA A 1 80 ? 10.456 -12.520 -4.711 1.00 95.62 80 ALA A C 1
ATOM 618 O O . ALA A 1 80 ? 10.170 -13.366 -3.858 1.00 95.62 80 ALA A O 1
ATOM 619 N N . PHE A 1 81 ? 9.617 -12.242 -5.714 1.00 96.69 81 PHE A N 1
ATOM 620 C CA . PHE A 1 81 ? 8.368 -12.970 -5.951 1.00 96.69 81 PHE A CA 1
ATOM 621 C C . PHE A 1 81 ? 8.627 -14.238 -6.769 1.00 96.69 81 PHE A C 1
ATOM 623 O O . PHE A 1 81 ? 9.208 -14.187 -7.849 1.00 96.69 81 PHE A O 1
ATOM 630 N N . TYR A 1 82 ? 8.178 -15.386 -6.273 1.00 96.12 82 TYR A N 1
ATOM 631 C CA . TYR A 1 82 ? 8.408 -16.686 -6.895 1.00 96.12 82 TYR A CA 1
ATOM 632 C C . TYR A 1 82 ? 7.222 -17.141 -7.735 1.00 96.12 82 TYR A C 1
ATOM 634 O O . TYR A 1 82 ? 6.065 -16.995 -7.335 1.00 96.12 82 TYR A O 1
ATOM 642 N N . ASN A 1 83 ? 7.541 -17.789 -8.855 1.00 95.12 83 ASN A N 1
ATOM 643 C CA . ASN A 1 83 ? 6.602 -18.477 -9.736 1.00 95.12 83 ASN A CA 1
ATOM 644 C C . ASN A 1 83 ? 5.527 -17.556 -10.337 1.00 95.12 83 ASN A C 1
ATOM 646 O O . ASN A 1 83 ? 4.381 -17.979 -10.496 1.00 95.12 83 ASN A O 1
ATOM 650 N N . LEU A 1 84 ? 5.846 -16.285 -10.617 1.00 95.12 84 LEU A N 1
ATOM 651 C CA . LEU A 1 84 ? 4.868 -15.325 -11.147 1.00 95.12 84 LEU A CA 1
ATOM 652 C C . LEU A 1 84 ? 4.229 -15.821 -12.454 1.00 95.12 84 LEU A C 1
ATOM 654 O O . LEU A 1 84 ? 3.035 -15.626 -12.671 1.00 95.12 84 LEU A O 1
ATOM 658 N N . GLU A 1 85 ? 4.987 -16.544 -13.279 1.00 92.75 85 GLU A N 1
ATOM 659 C CA . GLU A 1 85 ? 4.496 -17.189 -14.500 1.00 92.75 85 GLU A CA 1
ATOM 660 C C . GLU A 1 85 ? 3.430 -18.249 -14.219 1.00 92.75 85 GLU A C 1
ATOM 662 O O . GLU A 1 85 ? 2.437 -18.332 -14.941 1.00 92.75 85 GLU A O 1
ATOM 667 N N . VAL A 1 86 ? 3.577 -19.008 -13.132 1.00 93.06 86 VAL A N 1
ATOM 668 C CA . VAL A 1 86 ? 2.579 -19.995 -12.709 1.00 93.06 86 VAL A CA 1
ATOM 669 C C . VAL A 1 86 ? 1.363 -19.286 -12.124 1.00 93.06 86 VAL A C 1
ATOM 671 O O . VAL A 1 86 ? 0.236 -19.573 -12.520 1.00 93.06 86 VAL A O 1
ATOM 674 N N . TRP A 1 87 ? 1.581 -18.329 -11.218 1.00 93.38 87 TRP A N 1
ATOM 675 C CA . TRP A 1 87 ? 0.507 -17.582 -10.561 1.00 93.38 87 TRP A CA 1
ATOM 676 C C . TRP A 1 87 ? -0.388 -16.838 -11.552 1.00 93.38 87 TRP A C 1
ATOM 678 O O . TRP A 1 87 ? -1.604 -16.853 -11.382 1.00 93.38 87 TRP A O 1
ATOM 688 N N . THR A 1 88 ? 0.200 -16.253 -12.597 1.00 90.62 88 THR A N 1
ATOM 689 C CA . THR A 1 88 ? -0.535 -15.533 -13.649 1.00 90.62 88 THR A CA 1
ATOM 690 C C . THR A 1 88 ? -1.290 -16.493 -14.578 1.00 90.62 88 THR A C 1
ATOM 692 O O . THR A 1 88 ? -2.354 -16.153 -15.094 1.00 90.62 88 THR A O 1
ATOM 695 N N . SER A 1 89 ? -0.771 -17.708 -14.786 1.00 85.69 89 SER A N 1
ATOM 696 C CA . SER A 1 89 ? -1.368 -18.695 -15.700 1.00 85.69 89 SER A CA 1
ATOM 697 C C . SER A 1 89 ? -2.563 -19.441 -15.100 1.00 85.69 89 SER A C 1
ATOM 699 O O . SER A 1 89 ? -3.420 -19.935 -15.834 1.00 85.69 89 SER A O 1
ATOM 701 N N . VAL A 1 90 ? -2.640 -19.546 -13.770 1.00 75.88 90 VAL A N 1
ATOM 702 C CA . VAL A 1 90 ? -3.707 -20.286 -13.085 1.00 75.88 90 VAL A CA 1
ATOM 703 C C . VAL A 1 90 ? -4.889 -19.366 -12.797 1.00 75.88 90 VAL A C 1
ATOM 705 O O . VAL A 1 90 ? -4.885 -18.599 -11.835 1.00 75.88 90 VAL A O 1
ATOM 708 N N . GLN A 1 91 ? -5.944 -19.491 -13.600 1.00 69.81 91 GLN A N 1
ATOM 709 C CA . GLN A 1 91 ? -7.223 -18.846 -13.310 1.00 69.81 91 GLN A CA 1
ATOM 710 C C . GLN A 1 91 ? -7.950 -19.594 -12.176 1.00 69.81 91 GLN A C 1
ATOM 712 O O . GLN A 1 91 ? -7.996 -20.828 -12.185 1.00 69.81 91 GLN A O 1
ATOM 717 N N . PRO A 1 92 ? -8.520 -18.894 -11.180 1.00 65.12 92 PRO A N 1
ATOM 718 C CA . PRO A 1 92 ? -9.259 -19.537 -10.105 1.00 65.12 92 PRO A CA 1
ATOM 719 C C . PRO A 1 92 ? -10.543 -20.167 -10.659 1.00 65.12 92 PRO A C 1
ATOM 721 O O . PRO A 1 92 ? -11.256 -19.558 -11.452 1.00 65.12 92 PRO A O 1
ATOM 724 N N . ALA A 1 93 ? -10.860 -21.387 -10.215 1.00 57.28 93 ALA A N 1
ATOM 725 C CA . ALA A 1 93 ? -12.053 -22.123 -10.656 1.00 57.28 93 ALA A CA 1
ATOM 726 C C . ALA A 1 93 ? -13.381 -21.437 -10.267 1.00 57.28 93 ALA A C 1
ATOM 728 O O . ALA A 1 93 ? -14.429 -21.733 -10.834 1.00 57.28 93 ALA A O 1
ATOM 729 N N . THR A 1 94 ? -13.338 -20.515 -9.306 1.00 56.06 94 THR A N 1
ATOM 730 C CA . THR A 1 94 ? -14.454 -19.667 -8.889 1.00 56.06 94 THR A CA 1
ATOM 731 C C . THR A 1 94 ? -14.034 -18.206 -8.958 1.00 56.06 94 THR A C 1
ATOM 733 O O . THR A 1 94 ? -12.951 -17.841 -8.494 1.00 56.06 94 THR A O 1
ATOM 736 N N . ALA A 1 95 ? -14.908 -17.364 -9.520 1.00 53.78 95 ALA A N 1
ATOM 737 C CA . ALA A 1 95 ? -14.764 -15.914 -9.461 1.00 53.78 95 ALA A CA 1
ATOM 738 C C . ALA A 1 95 ? -14.536 -15.480 -8.006 1.00 53.78 95 ALA A C 1
ATOM 740 O O . ALA A 1 95 ? -15.121 -16.065 -7.089 1.00 53.78 95 ALA A O 1
ATOM 741 N N . ILE A 1 96 ? -13.674 -14.480 -7.795 1.00 56.69 96 ILE A N 1
ATOM 742 C CA . ILE A 1 96 ? -13.353 -13.951 -6.465 1.00 56.69 96 ILE A CA 1
ATOM 743 C C . ILE A 1 96 ? -14.603 -13.286 -5.890 1.00 56.69 96 ILE A C 1
ATOM 745 O O . ILE A 1 96 ? -14.812 -12.086 -6.000 1.00 56.69 96 ILE A O 1
ATOM 749 N N . ALA A 1 97 ? -15.473 -14.082 -5.285 1.00 47.91 97 ALA A N 1
ATOM 750 C CA . ALA A 1 97 ? -16.622 -13.582 -4.570 1.00 47.91 97 ALA A CA 1
ATOM 751 C C . ALA A 1 97 ? -16.189 -13.289 -3.130 1.00 47.91 97 ALA A C 1
ATOM 753 O O . ALA A 1 97 ? -16.318 -14.140 -2.252 1.00 47.91 97 ALA A O 1
ATOM 754 N N . ARG A 1 98 ? -15.756 -12.052 -2.848 1.00 50.72 98 ARG A N 1
ATOM 755 C CA . ARG A 1 98 ? -16.351 -11.402 -1.671 1.00 50.72 98 ARG A CA 1
ATOM 756 C C . ARG A 1 98 ? -17.715 -10.915 -2.137 1.00 50.72 98 ARG A C 1
ATOM 758 O O . ARG A 1 98 ? -17.850 -9.831 -2.692 1.00 50.72 98 ARG A O 1
ATOM 765 N N . GLY A 1 99 ? -18.717 -11.778 -1.991 1.00 47.50 99 GLY A N 1
ATOM 766 C CA . GLY A 1 99 ? -20.104 -11.360 -2.120 1.00 47.50 99 GLY A CA 1
ATOM 767 C C . GLY A 1 99 ? -20.379 -10.315 -1.047 1.00 47.50 99 GLY A C 1
ATOM 768 O O . GLY A 1 99 ? -20.475 -10.676 0.118 1.00 47.50 99 GLY A O 1
ATOM 769 N N . ALA A 1 100 ? -20.474 -9.054 -1.471 1.00 44.62 100 ALA A N 1
ATOM 770 C CA . ALA A 1 100 ? -20.737 -7.866 -0.663 1.00 44.62 100 ALA A CA 1
ATOM 771 C C . ALA A 1 100 ? -19.697 -7.565 0.446 1.00 44.62 100 ALA A C 1
ATOM 773 O O . ALA A 1 100 ? -19.124 -8.466 1.059 1.00 44.62 100 ALA A O 1
ATOM 774 N N . PRO A 1 101 ? -19.434 -6.281 0.756 1.00 50.91 101 PRO A N 1
ATOM 775 C CA . PRO A 1 101 ? -18.771 -5.948 2.010 1.00 50.91 101 PRO A CA 1
ATOM 776 C C . PRO A 1 101 ? -19.598 -6.551 3.148 1.00 50.91 101 PRO A C 1
ATOM 778 O O . PRO A 1 101 ? -20.823 -6.401 3.162 1.00 50.91 101 PRO A O 1
ATOM 781 N N . LEU A 1 102 ? -18.944 -7.240 4.088 1.00 50.16 102 LEU A N 1
ATOM 782 C CA . LEU A 1 102 ? -19.596 -7.621 5.338 1.00 50.16 102 LEU A CA 1
ATOM 783 C C . LEU A 1 102 ? -20.267 -6.357 5.885 1.00 50.16 102 LEU A C 1
ATOM 785 O O . LEU A 1 102 ? -19.575 -5.339 5.989 1.00 50.16 102 LEU A O 1
ATOM 789 N N . PRO A 1 103 ? -21.584 -6.358 6.161 1.00 48.00 103 PRO A N 1
ATOM 790 C CA . PRO A 1 103 ? -22.240 -5.197 6.731 1.00 48.00 103 PRO A CA 1
ATOM 791 C C . PRO A 1 103 ? -21.552 -4.881 8.054 1.00 48.00 103 PRO A C 1
ATOM 793 O O . PRO A 1 103 ? -21.753 -5.548 9.067 1.00 48.00 103 PRO A O 1
ATOM 796 N N . GLN A 1 104 ? -20.676 -3.883 8.023 1.00 59.38 104 GLN A N 1
ATOM 797 C CA . GLN A 1 104 ? -20.072 -3.355 9.222 1.00 59.38 104 GLN A CA 1
ATOM 798 C C . GLN A 1 104 ? -21.175 -2.587 9.918 1.00 59.38 104 GLN A C 1
ATOM 800 O O . GLN A 1 104 ? -21.622 -1.547 9.432 1.00 59.38 104 GLN A O 1
ATOM 805 N N . ASN A 1 105 ? -21.651 -3.127 11.036 1.00 68.50 105 ASN A N 1
ATOM 806 C CA . ASN A 1 105 ? -22.435 -2.357 11.984 1.00 68.50 105 ASN A CA 1
ATOM 807 C C . ASN A 1 105 ? -21.556 -1.186 12.428 1.00 68.50 105 ASN A C 1
ATOM 809 O O . ASN A 1 105 ? -20.727 -1.333 13.321 1.00 68.50 105 ASN A O 1
ATOM 813 N N . VAL A 1 106 ? -21.688 -0.048 11.743 1.00 81.31 106 VAL A N 1
ATOM 814 C CA . VAL A 1 106 ? -20.951 1.171 12.065 1.00 81.31 106 VAL A CA 1
ATOM 815 C C . VAL A 1 106 ? -21.416 1.600 13.456 1.00 81.31 106 VAL A C 1
ATOM 817 O O . VAL A 1 106 ? -22.594 1.938 13.606 1.00 81.31 106 VAL A O 1
ATOM 820 N N . PRO A 1 107 ? -20.548 1.550 14.481 1.00 86.81 107 PRO A N 1
ATOM 821 C CA . PRO A 1 107 ? -20.976 1.801 15.846 1.00 86.81 107 PRO A CA 1
ATOM 822 C C . PRO A 1 107 ? -21.362 3.269 16.020 1.00 86.81 107 PRO A C 1
ATOM 824 O O . PRO A 1 107 ? -20.733 4.166 15.460 1.00 86.81 107 PRO A O 1
ATOM 827 N N . THR A 1 108 ? -22.370 3.533 16.845 1.00 89.19 108 THR A N 1
ATOM 828 C CA . THR A 1 108 ? -22.628 4.893 17.324 1.00 89.19 108 THR A CA 1
ATOM 829 C C . THR A 1 108 ? -21.636 5.201 18.439 1.00 89.19 108 THR A C 1
ATOM 831 O O . THR A 1 108 ? -21.662 4.550 19.483 1.00 89.19 108 THR A O 1
ATOM 834 N N . LEU A 1 109 ? -20.764 6.185 18.227 1.00 91.88 109 LEU A N 1
ATOM 835 C CA . LEU A 1 109 ? -19.821 6.639 19.247 1.00 91.88 109 LEU A CA 1
ATOM 836 C C . LEU A 1 109 ? -20.485 7.664 20.167 1.00 91.88 109 LEU A C 1
ATOM 838 O O . LEU A 1 109 ? -21.130 8.607 19.709 1.00 91.88 109 LEU A O 1
ATOM 842 N N . SER A 1 110 ? -20.278 7.510 21.471 1.00 90.38 110 SER A N 1
ATOM 843 C CA . SER A 1 110 ? -20.519 8.582 22.438 1.00 90.38 110 SER A CA 1
ATOM 844 C C . SER A 1 110 ? -19.442 9.666 22.320 1.00 90.38 110 SER A C 1
ATOM 846 O O . SER A 1 110 ? -18.344 9.409 21.829 1.00 90.38 110 SER A O 1
ATOM 848 N N . ALA A 1 111 ? -19.733 10.879 22.802 1.00 85.19 111 ALA A N 1
ATOM 849 C CA . ALA A 1 111 ? -18.823 12.019 22.671 1.00 85.19 111 ALA A CA 1
ATOM 850 C C . ALA A 1 111 ? -17.413 11.729 23.223 1.00 85.19 111 ALA A C 1
ATOM 852 O O . ALA A 1 111 ? -16.424 12.121 22.623 1.00 85.19 111 ALA A O 1
ATOM 853 N N . ASN A 1 112 ? -17.291 10.971 24.314 1.00 88.88 112 ASN A N 1
ATOM 854 C CA . ASN A 1 112 ? -15.994 10.719 24.951 1.00 88.88 112 ASN A CA 1
ATOM 855 C C . ASN A 1 112 ? -15.198 9.564 24.323 1.00 88.88 112 ASN A C 1
ATOM 857 O O . ASN A 1 112 ? -14.067 9.316 24.739 1.00 88.88 112 ASN A O 1
ATOM 861 N N . GLN A 1 113 ? -15.770 8.846 23.353 1.00 94.94 113 GLN A N 1
ATOM 862 C CA . GLN A 1 113 ? -15.116 7.693 22.744 1.00 94.94 113 GLN A CA 1
ATOM 863 C C . GLN A 1 113 ? -14.141 8.084 21.632 1.00 94.94 113 GLN A C 1
ATOM 865 O O . GLN A 1 113 ? -14.260 9.121 20.974 1.00 94.94 113 GLN A O 1
ATOM 870 N N . ILE A 1 114 ? -13.164 7.204 21.432 1.00 95.94 114 ILE A N 1
ATOM 871 C CA . ILE A 1 114 ? -12.136 7.295 20.403 1.00 95.94 114 ILE A CA 1
ATOM 872 C C . ILE A 1 114 ? -12.282 6.065 19.510 1.00 95.94 114 ILE A C 1
ATOM 874 O O . ILE A 1 114 ? -12.025 4.951 19.962 1.00 95.94 114 ILE A O 1
ATOM 878 N N . ALA A 1 115 ? -12.694 6.240 18.257 1.00 96.81 115 ALA A N 1
ATOM 879 C CA . ALA A 1 115 ? -12.629 5.161 17.280 1.00 96.81 115 ALA A CA 1
ATOM 880 C C . ALA A 1 115 ? -11.197 5.020 16.767 1.00 96.81 115 ALA A C 1
ATOM 882 O O . ALA A 1 115 ? -10.590 5.996 16.323 1.00 96.81 115 ALA A O 1
ATOM 883 N N . ILE A 1 116 ? -10.666 3.804 16.830 1.00 97.50 116 ILE A N 1
ATOM 884 C CA . ILE A 1 116 ? -9.302 3.494 16.412 1.00 97.50 116 ILE A CA 1
ATOM 885 C C . ILE A 1 116 ? -9.297 2.321 15.435 1.00 97.50 116 ILE A C 1
ATOM 887 O O . ILE A 1 116 ? -9.911 1.290 15.702 1.00 97.50 116 ILE A O 1
ATOM 891 N N . SER A 1 117 ? -8.593 2.465 14.317 1.00 97.75 117 SER A N 1
ATOM 892 C CA . SER A 1 117 ? -8.252 1.355 13.425 1.00 97.75 117 SER A CA 1
ATOM 893 C C . SER A 1 117 ? -6.744 1.153 13.354 1.00 97.75 117 SER A C 1
ATOM 895 O O . SER A 1 117 ? -5.966 2.083 13.563 1.00 97.75 117 SER A O 1
ATOM 897 N N . PHE A 1 118 ? -6.341 -0.079 13.054 1.00 98.12 118 PHE A N 1
ATOM 898 C CA . PHE A 1 118 ? -4.955 -0.465 12.804 1.00 98.12 118 PHE A CA 1
ATOM 899 C C . PHE A 1 118 ? -4.856 -1.019 11.387 1.00 98.12 118 PHE A C 1
ATOM 901 O O . PHE A 1 118 ? -5.707 -1.819 10.988 1.00 98.12 118 PHE A O 1
ATOM 908 N N . MET A 1 119 ? -3.835 -0.613 10.635 1.00 97.06 119 MET A N 1
ATOM 909 C CA . MET A 1 119 ? -3.645 -1.032 9.247 1.00 97.06 119 MET A CA 1
ATOM 910 C C . MET A 1 119 ? -2.187 -1.385 8.970 1.00 97.06 119 MET A C 1
ATOM 912 O O . MET A 1 119 ? -1.310 -0.554 9.183 1.00 97.06 119 MET A O 1
ATOM 916 N N . PHE A 1 120 ? -1.927 -2.592 8.465 1.00 97.94 120 PHE A N 1
ATOM 917 C CA . PHE A 1 120 ? -0.586 -2.997 8.032 1.00 97.94 120 PHE A CA 1
ATOM 918 C C . PHE A 1 120 ? -0.160 -2.333 6.717 1.00 97.94 120 PHE A C 1
ATOM 920 O O . PHE A 1 120 ? -0.956 -2.261 5.775 1.00 97.94 120 PHE A O 1
ATOM 927 N N . SER A 1 121 ? 1.101 -1.891 6.673 1.00 95.44 121 SER A N 1
ATOM 928 C CA . SER A 1 121 ? 1.794 -1.326 5.510 1.00 95.44 121 SER A CA 1
ATOM 929 C C . SER A 1 121 ? 2.229 -2.379 4.478 1.00 95.44 121 SER A C 1
ATOM 931 O O . SER A 1 121 ? 1.962 -3.568 4.647 1.00 95.44 121 SER A O 1
ATOM 933 N N . ASP A 1 122 ? 2.922 -1.922 3.426 1.00 95.50 122 ASP A N 1
ATOM 934 C CA . ASP A 1 122 ? 3.640 -2.730 2.420 1.00 95.50 122 ASP A CA 1
ATOM 935 C C . ASP A 1 122 ? 2.759 -3.584 1.492 1.00 95.50 122 ASP A C 1
ATOM 937 O O . ASP A 1 122 ? 3.251 -4.433 0.749 1.00 95.50 122 ASP A O 1
ATOM 941 N N . GLY A 1 123 ? 1.447 -3.370 1.484 1.00 96.50 123 GLY A N 1
ATOM 942 C CA . GLY A 1 123 ? 0.519 -4.131 0.656 1.00 96.50 123 GLY A CA 1
ATOM 943 C C . GLY A 1 123 ? 0.652 -3.914 -0.847 1.00 96.50 123 GLY A C 1
ATOM 944 O O . GLY A 1 123 ? 0.139 -4.725 -1.605 1.00 96.50 123 GLY A O 1
ATOM 945 N N . ASP A 1 124 ? 1.321 -2.862 -1.311 1.00 96.75 124 ASP A N 1
ATOM 946 C CA . ASP A 1 124 ? 1.680 -2.671 -2.723 1.00 96.75 124 ASP A CA 1
ATOM 947 C C . ASP A 1 124 ? 2.728 -3.685 -3.206 1.00 96.75 124 ASP A C 1
ATOM 949 O O . ASP A 1 124 ? 2.746 -4.072 -4.381 1.00 96.75 124 ASP A O 1
ATOM 953 N N . ASN A 1 125 ? 3.552 -4.170 -2.277 1.00 97.81 125 ASN A N 1
ATOM 954 C CA . ASN A 1 125 ? 4.647 -5.073 -2.545 1.00 97.81 125 ASN A CA 1
ATOM 955 C C . ASN A 1 125 ? 4.137 -6.513 -2.714 1.00 97.81 125 ASN A C 1
ATOM 957 O O . ASN A 1 125 ? 3.813 -7.214 -1.752 1.00 97.81 125 ASN A O 1
ATOM 961 N N . LEU A 1 126 ? 4.108 -7.004 -3.956 1.00 98.06 126 LEU A N 1
ATOM 962 C CA . LEU A 1 126 ? 3.613 -8.349 -4.255 1.00 98.06 126 LEU A CA 1
ATOM 963 C C . LEU A 1 126 ? 4.431 -9.438 -3.550 1.00 98.06 126 LEU A C 1
ATOM 965 O O . LEU A 1 126 ? 3.865 -10.457 -3.143 1.00 98.06 126 LEU A O 1
ATOM 969 N N . GLN A 1 127 ? 5.742 -9.251 -3.362 1.00 97.00 127 GLN A N 1
ATOM 970 C CA . GLN A 1 127 ? 6.554 -10.232 -2.636 1.00 97.00 127 GLN A CA 1
ATOM 971 C C . GLN A 1 127 ? 6.316 -10.190 -1.122 1.00 97.00 127 GLN A C 1
ATOM 973 O O . GLN A 1 127 ? 6.393 -11.230 -0.466 1.00 97.00 127 GLN A O 1
ATOM 978 N N . PHE A 1 128 ? 5.943 -9.036 -0.557 1.00 98.25 128 PHE A N 1
ATOM 979 C CA . PHE A 1 128 ? 5.431 -8.974 0.813 1.00 98.25 128 PHE A CA 1
ATOM 980 C C . PHE A 1 128 ? 4.148 -9.797 0.939 1.00 98.25 128 PHE A C 1
ATOM 982 O O . PHE A 1 128 ? 4.074 -10.648 1.831 1.00 98.25 128 PHE A O 1
ATOM 989 N N . ILE A 1 129 ? 3.192 -9.609 0.020 1.00 98.50 129 ILE A N 1
ATOM 990 C CA . ILE A 1 129 ? 1.937 -10.370 -0.001 1.00 98.50 129 ILE A CA 1
ATOM 991 C C . ILE A 1 129 ? 2.238 -11.874 -0.046 1.00 98.50 129 ILE A C 1
ATOM 993 O O . ILE A 1 129 ? 1.781 -12.614 0.818 1.00 98.50 129 ILE A O 1
ATOM 997 N N . GLN A 1 130 ? 3.064 -12.333 -0.993 1.00 98.00 130 GLN A N 1
ATOM 998 C CA . GLN A 1 130 ? 3.373 -13.760 -1.146 1.00 98.00 130 GLN A CA 1
ATOM 999 C C . GLN A 1 130 ? 4.019 -14.378 0.103 1.00 98.00 130 GLN A C 1
ATOM 1001 O O . GLN A 1 130 ? 3.741 -15.534 0.434 1.00 98.00 130 GLN A O 1
ATOM 1006 N N . HIS A 1 131 ? 4.884 -13.627 0.789 1.00 97.56 131 HIS A N 1
ATOM 1007 C CA . HIS A 1 131 ? 5.728 -14.166 1.852 1.00 97.56 131 HIS A CA 1
ATOM 1008 C C . HIS A 1 131 ? 5.313 -13.670 3.230 1.00 97.56 131 HIS A C 1
ATOM 1010 O O . HIS A 1 131 ? 4.754 -14.412 4.040 1.00 97.56 131 HIS 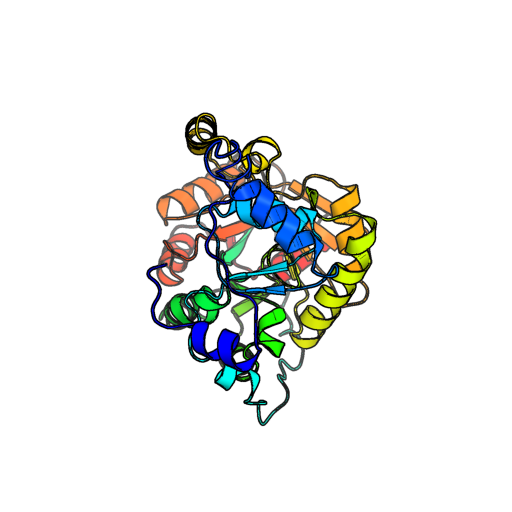A O 1
ATOM 1016 N N . HIS A 1 132 ? 5.646 -12.423 3.548 1.00 98.44 132 HIS A N 1
ATOM 1017 C CA . HIS A 1 132 ? 5.582 -11.953 4.921 1.00 98.44 132 HIS A CA 1
ATOM 1018 C C . HIS A 1 132 ? 4.148 -11.730 5.394 1.00 98.44 132 HIS A C 1
ATOM 1020 O O . HIS A 1 132 ? 3.833 -12.142 6.515 1.00 98.44 132 HIS A O 1
ATOM 1026 N N . MET A 1 133 ? 3.272 -11.203 4.533 1.00 98.56 133 MET A N 1
ATOM 1027 C CA . MET A 1 133 ? 1.849 -11.074 4.828 1.00 98.56 133 MET A CA 1
ATOM 1028 C C . MET A 1 133 ? 1.242 -12.432 5.168 1.00 98.56 133 MET A C 1
ATOM 1030 O O . MET A 1 133 ? 0.491 -12.520 6.126 1.00 98.56 133 MET A O 1
ATOM 1034 N N . LEU A 1 134 ? 1.599 -13.516 4.465 1.00 98.38 134 LEU A N 1
ATOM 1035 C CA . LEU A 1 134 ? 1.113 -14.863 4.795 1.00 98.38 134 LEU A CA 1
ATOM 1036 C C . LEU A 1 134 ? 1.510 -15.310 6.214 1.00 98.38 134 LEU A C 1
ATOM 1038 O O . LEU A 1 134 ? 0.734 -16.009 6.866 1.00 98.38 134 LEU A O 1
ATOM 1042 N N . ARG A 1 135 ? 2.690 -14.910 6.711 1.00 98.50 135 ARG A N 1
ATOM 1043 C CA . ARG A 1 135 ? 3.095 -15.178 8.103 1.00 98.50 135 ARG A CA 1
ATOM 1044 C C . ARG A 1 135 ? 2.230 -14.399 9.090 1.00 98.50 135 ARG A C 1
ATOM 1046 O O . ARG A 1 135 ? 1.687 -15.007 10.005 1.00 98.50 135 ARG A O 1
ATOM 1053 N N . LEU A 1 136 ? 2.045 -13.097 8.862 1.00 98.69 136 LEU A N 1
ATOM 1054 C CA . LEU A 1 136 ? 1.174 -12.249 9.688 1.00 98.69 136 LEU A CA 1
ATOM 1055 C C . LEU A 1 136 ? -0.286 -12.733 9.644 1.00 98.69 136 LEU A C 1
ATOM 1057 O O . LEU A 1 136 ? -0.974 -12.768 10.657 1.00 98.69 136 LEU A O 1
ATOM 1061 N N . TRP A 1 137 ? -0.744 -13.195 8.482 1.00 98.56 137 TRP A N 1
ATOM 1062 C CA . TRP A 1 137 ? -2.079 -13.749 8.260 1.00 98.56 137 TRP A CA 1
ATOM 1063 C C . TRP A 1 137 ? -2.331 -15.051 9.036 1.00 98.56 137 TRP A C 1
ATOM 1065 O O . TRP A 1 137 ? -3.476 -15.436 9.268 1.00 98.56 137 TRP A O 1
ATOM 1075 N N . ARG A 1 138 ? -1.271 -15.760 9.434 1.00 98.38 138 ARG A N 1
ATOM 1076 C CA . ARG A 1 138 ? -1.345 -16.990 10.239 1.00 98.38 138 ARG A CA 1
ATOM 1077 C C . ARG A 1 138 ? -1.155 -16.740 11.736 1.00 98.38 138 ARG A C 1
ATOM 1079 O O . ARG A 1 138 ? -1.158 -17.704 12.497 1.00 98.38 138 ARG A O 1
ATOM 1086 N N . ASP A 1 139 ? -0.994 -15.488 12.155 1.00 98.75 139 ASP A N 1
ATOM 1087 C CA . ASP A 1 139 ? -0.872 -15.137 13.567 1.00 98.75 139 ASP A CA 1
ATOM 1088 C C . ASP A 1 139 ? -2.137 -15.563 14.344 1.00 98.75 139 ASP A C 1
ATOM 1090 O O . ASP A 1 139 ? -3.254 -15.276 13.896 1.00 98.75 139 ASP A O 1
ATOM 1094 N N . PRO A 1 140 ? -1.997 -16.232 15.504 1.00 98.31 140 PRO A N 1
ATOM 1095 C CA . PRO A 1 140 ? -3.132 -16.756 16.266 1.00 98.31 140 PRO A CA 1
ATOM 1096 C C . PRO A 1 140 ? -4.051 -15.671 16.847 1.00 98.31 140 PRO A C 1
ATOM 1098 O O . PRO A 1 140 ? -5.182 -15.970 17.228 1.00 98.31 140 PRO A O 1
ATOM 1101 N N . ALA A 1 141 ? -3.595 -14.420 16.944 1.00 98.44 141 ALA A N 1
ATOM 1102 C CA . ALA A 1 141 ? -4.422 -13.303 17.376 1.00 98.44 141 ALA A CA 1
ATOM 1103 C C . ALA A 1 141 ? -5.284 -12.720 16.241 1.00 98.44 141 ALA A C 1
ATOM 1105 O O . ALA A 1 141 ? -6.264 -12.024 16.542 1.00 98.44 141 ALA A O 1
ATOM 1106 N N . ARG A 1 142 ? -4.975 -12.998 14.959 1.00 97.94 142 ARG A N 1
ATOM 1107 C CA . ARG A 1 142 ? -5.783 -12.512 13.826 1.00 97.94 142 ARG A CA 1
ATOM 1108 C C . ARG A 1 142 ? -7.223 -13.004 13.954 1.00 97.94 142 ARG A C 1
ATOM 1110 O O . ARG A 1 142 ? -7.488 -14.147 14.313 1.00 97.94 142 ARG A O 1
ATOM 1117 N N . GLY A 1 143 ? -8.164 -12.119 13.644 1.00 95.56 143 GLY A N 1
ATOM 1118 C CA . GLY A 1 143 ? -9.591 -12.417 13.689 1.00 95.56 143 GLY A CA 1
ATOM 1119 C C . GLY A 1 143 ? -10.223 -12.249 15.069 1.00 95.56 143 GLY A C 1
ATOM 1120 O O . GLY A 1 143 ? -11.445 -12.304 15.163 1.00 95.56 143 GLY A O 1
ATOM 1121 N N . SER A 1 144 ? -9.440 -11.972 16.121 1.00 97.19 144 SER A N 1
ATOM 1122 C CA . SER A 1 144 ? -9.979 -11.658 17.456 1.00 97.19 144 SER A CA 1
ATOM 1123 C C . SER A 1 144 ? -10.335 -10.177 17.667 1.00 97.19 144 SER A C 1
ATOM 1125 O O . SER A 1 144 ? -10.993 -9.849 18.650 1.00 97.19 144 SER A O 1
ATOM 1127 N N . PHE A 1 145 ? -9.938 -9.292 16.750 1.00 97.19 145 PHE A N 1
ATOM 1128 C CA . PHE A 1 145 ? -10.242 -7.856 16.754 1.00 97.19 145 PHE A CA 1
ATOM 1129 C C . PHE A 1 145 ? -10.171 -7.289 15.321 1.00 97.19 145 PHE A C 1
ATOM 1131 O O . PHE A 1 145 ? -9.465 -7.881 14.498 1.00 97.19 145 PHE A O 1
ATOM 1138 N N . PRO A 1 146 ? -10.858 -6.167 15.013 1.00 97.19 146 PRO A N 1
ATOM 1139 C CA . PRO A 1 146 ? -10.807 -5.511 13.703 1.00 97.19 146 PRO A CA 1
ATOM 1140 C C . PRO A 1 146 ? -9.394 -5.090 13.279 1.00 97.19 146 PRO A C 1
ATOM 1142 O O . PRO A 1 146 ? -8.687 -4.429 14.040 1.00 97.19 146 PRO A O 1
ATOM 1145 N N . LEU A 1 147 ? -8.998 -5.438 12.055 1.00 97.50 147 LEU A N 1
ATOM 1146 C CA . LEU A 1 147 ? -7.654 -5.219 11.527 1.00 97.50 147 LEU A CA 1
ATOM 1147 C C . LEU A 1 147 ? -7.677 -4.960 10.014 1.00 97.50 147 LEU A C 1
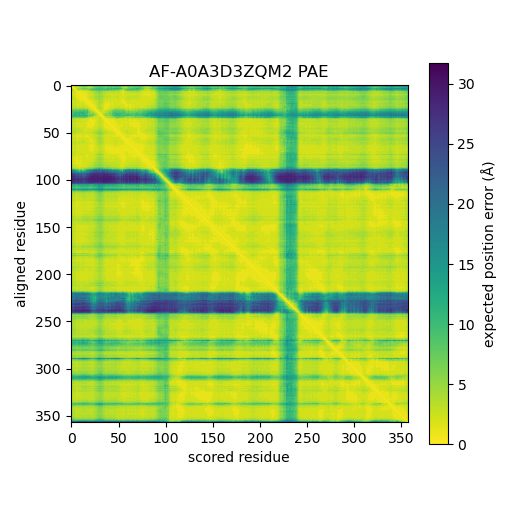ATOM 1149 O O . LEU A 1 147 ? -8.360 -5.646 9.254 1.00 97.50 147 LEU A O 1
ATOM 1153 N N . GLY A 1 148 ? -6.911 -3.959 9.587 1.00 97.56 148 GLY A N 1
ATOM 1154 C CA . GLY A 1 148 ? -6.718 -3.590 8.193 1.00 97.56 148 GLY A CA 1
ATOM 1155 C C . GLY A 1 148 ? -5.444 -4.162 7.584 1.00 97.56 148 GLY A C 1
ATOM 1156 O O . GLY A 1 148 ? -4.389 -4.194 8.220 1.00 97.56 148 GLY A O 1
ATOM 1157 N N . TRP A 1 149 ? -5.532 -4.517 6.310 1.00 98.31 149 TRP A N 1
ATOM 1158 C CA . TRP A 1 149 ? -4.422 -4.990 5.498 1.00 98.31 149 TRP A CA 1
ATOM 1159 C C . TRP A 1 149 ? -4.374 -4.170 4.216 1.00 98.31 149 TRP A C 1
ATOM 1161 O O . TRP A 1 149 ? -5.335 -4.190 3.442 1.00 98.31 149 TRP A O 1
ATOM 1171 N N . THR A 1 150 ? -3.271 -3.466 3.965 1.00 98.06 150 THR A N 1
ATOM 1172 C CA . THR A 1 150 ? -3.034 -2.994 2.601 1.00 98.06 150 THR A CA 1
ATOM 1173 C C . THR A 1 150 ? -2.822 -4.207 1.686 1.00 98.06 150 THR A C 1
ATOM 1175 O O . THR A 1 150 ? -2.221 -5.207 2.083 1.00 98.06 150 THR A O 1
ATOM 1178 N N . ILE A 1 151 ? -3.351 -4.151 0.465 1.00 98.06 151 ILE A N 1
ATOM 1179 C CA . ILE A 1 151 ? -3.210 -5.204 -0.544 1.00 98.06 151 ILE A CA 1
ATOM 1180 C C . ILE A 1 151 ? -3.168 -4.590 -1.942 1.00 98.06 151 ILE A C 1
ATOM 1182 O O . ILE A 1 151 ? -3.927 -3.671 -2.254 1.00 98.06 151 ILE A O 1
ATOM 1186 N N . SER A 1 152 ? -2.278 -5.094 -2.792 1.00 97.94 152 SER A N 1
ATOM 1187 C CA . SER A 1 152 ? -2.092 -4.580 -4.143 1.00 97.94 152 SER A CA 1
ATOM 1188 C C . SER A 1 152 ? -3.313 -4.923 -4.999 1.00 97.94 152 SER A C 1
ATOM 1190 O O . SER A 1 152 ? -3.597 -6.110 -5.188 1.00 97.94 152 SER A O 1
ATOM 1192 N N . PRO A 1 153 ? -4.008 -3.930 -5.585 1.00 96.50 153 PRO A N 1
ATOM 1193 C CA . PRO A 1 153 ? -5.072 -4.177 -6.555 1.00 96.50 153 PRO A CA 1
ATOM 1194 C C . PRO A 1 153 ? -4.603 -5.016 -7.753 1.00 96.50 153 PRO A C 1
ATOM 1196 O O . PRO A 1 153 ? -5.386 -5.753 -8.343 1.00 96.50 153 PRO A O 1
ATOM 1199 N N . ALA A 1 154 ? -3.315 -4.949 -8.113 1.00 96.31 154 ALA A N 1
ATOM 1200 C CA . ALA A 1 154 ? -2.747 -5.741 -9.204 1.00 96.31 154 ALA A CA 1
ATOM 1201 C C . ALA A 1 154 ? -2.691 -7.249 -8.899 1.00 96.31 154 ALA A C 1
ATOM 1203 O O . ALA A 1 154 ? -2.536 -8.052 -9.823 1.00 96.31 154 ALA A O 1
ATOM 1204 N N . LEU A 1 155 ? -2.861 -7.663 -7.636 1.00 95.81 155 LEU A N 1
ATOM 1205 C CA . LEU A 1 155 ? -2.826 -9.070 -7.234 1.00 95.81 155 LEU A CA 1
ATOM 1206 C C . LEU A 1 155 ? -3.891 -9.907 -7.956 1.00 95.81 155 LEU A C 1
ATOM 1208 O O . LEU A 1 155 ? -3.637 -11.068 -8.267 1.00 95.81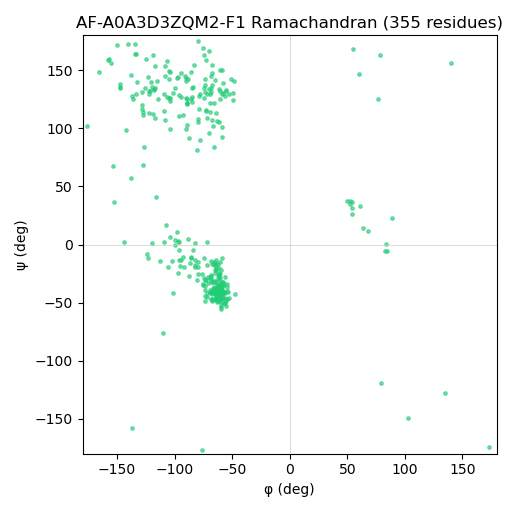 155 LEU A O 1
ATOM 1212 N N . ILE A 1 156 ? -5.047 -9.318 -8.285 1.00 91.75 156 ILE A N 1
ATOM 1213 C CA . ILE A 1 156 ? -6.111 -9.996 -9.044 1.00 91.75 156 ILE A CA 1
ATOM 1214 C C . ILE A 1 156 ? -5.665 -10.440 -10.440 1.00 91.75 156 ILE A C 1
ATOM 1216 O O . ILE A 1 156 ? -6.235 -11.372 -10.995 1.00 91.75 156 ILE A O 1
ATOM 1220 N N . GLN A 1 157 ? -4.647 -9.794 -11.008 1.00 92.38 157 GLN A N 1
ATOM 1221 C CA . GLN A 1 157 ? -4.077 -10.158 -12.305 1.00 92.38 157 GLN A CA 1
ATOM 1222 C C . GLN A 1 157 ? -2.776 -10.947 -12.145 1.00 92.38 157 GLN A C 1
ATOM 1224 O O . GLN A 1 157 ? -2.573 -11.932 -12.845 1.00 92.38 157 GLN A O 1
ATOM 1229 N N . ALA A 1 158 ? -1.915 -10.537 -11.211 1.00 94.25 158 ALA A N 1
ATOM 1230 C CA . ALA A 1 158 ? -0.603 -11.148 -11.005 1.00 94.25 158 ALA A CA 1
ATOM 1231 C C . ALA A 1 158 ? -0.677 -12.531 -10.332 1.00 94.25 158 ALA A C 1
ATOM 1233 O O . ALA A 1 158 ? 0.122 -13.417 -10.626 1.00 94.25 158 ALA A O 1
ATOM 1234 N N . ALA A 1 159 ? -1.616 -12.724 -9.403 1.00 94.56 159 ALA A N 1
ATOM 1235 C CA . ALA A 1 159 ? -1.786 -13.975 -8.671 1.00 94.56 159 ALA A CA 1
ATOM 1236 C C . ALA A 1 159 ? -3.243 -14.154 -8.194 1.00 94.56 159 ALA A C 1
ATOM 1238 O O . ALA A 1 159 ? -3.509 -14.157 -6.986 1.00 94.56 159 ALA A O 1
ATOM 1239 N N . PRO A 1 160 ? -4.214 -14.342 -9.107 1.00 91.56 160 PRO A N 1
ATOM 1240 C CA . PRO A 1 160 ? -5.634 -14.412 -8.755 1.00 91.56 160 PRO A CA 1
ATOM 1241 C C . PRO A 1 160 ? -5.965 -15.525 -7.749 1.00 91.56 160 PRO A C 1
ATOM 1243 O O . PRO A 1 160 ? -6.782 -15.325 -6.850 1.00 91.56 160 PRO A O 1
ATOM 1246 N N . ALA A 1 161 ? -5.299 -16.683 -7.820 1.00 90.69 161 ALA A N 1
ATOM 1247 C CA . ALA A 1 161 ? -5.475 -17.752 -6.831 1.00 90.69 161 ALA A CA 1
ATOM 1248 C C . ALA A 1 161 ? -5.016 -17.340 -5.415 1.00 90.69 161 ALA A C 1
ATOM 1250 O O . ALA A 1 161 ? -5.609 -17.763 -4.418 1.00 90.69 161 ALA A O 1
ATOM 1251 N N . MET A 1 162 ? -3.993 -16.485 -5.319 1.00 93.69 162 MET A N 1
ATOM 1252 C CA . MET A 1 162 ? -3.509 -15.926 -4.056 1.00 93.69 162 MET A CA 1
ATOM 1253 C C . MET A 1 162 ? -4.480 -14.876 -3.510 1.00 93.69 162 MET A C 1
ATOM 1255 O O . MET A 1 162 ? -4.842 -14.944 -2.335 1.00 93.69 162 MET A O 1
ATOM 1259 N N . ALA A 1 163 ? -4.983 -13.973 -4.360 1.00 92.38 163 ALA A N 1
ATOM 1260 C CA . ALA A 1 163 ? -6.064 -13.061 -3.982 1.00 92.38 163 ALA A CA 1
ATOM 1261 C C . ALA A 1 163 ? -7.277 -13.846 -3.445 1.00 92.38 163 ALA A C 1
ATOM 1263 O O . ALA A 1 163 ? -7.768 -13.575 -2.350 1.00 92.38 163 ALA A O 1
ATOM 1264 N N . ALA A 1 164 ? -7.693 -14.908 -4.143 1.00 90.12 164 ALA A N 1
ATOM 1265 C CA . ALA A 1 164 ? -8.817 -15.744 -3.727 1.00 90.12 164 ALA A CA 1
ATOM 1266 C C . ALA A 1 164 ? -8.574 -16.431 -2.372 1.00 90.12 164 ALA A C 1
ATOM 1268 O O . ALA A 1 164 ? -9.508 -16.600 -1.589 1.00 90.12 164 ALA A O 1
ATOM 1269 N N . TYR A 1 165 ? -7.333 -16.828 -2.072 1.00 92.94 165 TYR A N 1
ATOM 1270 C CA . TYR A 1 165 ? -6.969 -17.387 -0.770 1.00 92.94 165 TYR A CA 1
ATOM 1271 C C . TYR A 1 165 ? -7.170 -16.377 0.370 1.00 92.94 165 TYR A C 1
ATOM 1273 O O . TYR A 1 165 ? -7.821 -16.716 1.362 1.00 92.94 165 TYR A O 1
ATOM 1281 N N . TYR A 1 166 ? -6.669 -15.145 0.229 1.00 94.81 166 TYR A N 1
ATOM 1282 C CA . TYR A 1 166 ? -6.842 -14.106 1.252 1.00 94.81 166 TYR A CA 1
ATOM 1283 C C . TYR A 1 166 ? -8.315 -13.767 1.469 1.00 94.81 166 TYR A C 1
ATOM 1285 O O . TYR A 1 166 ? -8.772 -13.701 2.605 1.00 94.81 166 TYR A O 1
ATOM 1293 N N . TYR A 1 167 ? -9.093 -13.663 0.393 1.00 91.88 167 TYR A N 1
ATOM 1294 C CA . TYR A 1 167 ? -10.520 -13.359 0.488 1.00 91.88 167 TYR A CA 1
ATOM 1295 C C . TYR A 1 167 ? -11.312 -14.494 1.143 1.00 91.88 167 TYR A C 1
ATOM 1297 O O . TYR A 1 167 ? -12.139 -14.236 2.014 1.00 91.88 167 TYR A O 1
ATOM 1305 N N . ARG A 1 168 ? -11.028 -15.755 0.787 1.00 91.50 168 ARG A N 1
ATOM 1306 C CA . ARG A 1 168 ? -11.714 -16.934 1.345 1.00 91.50 168 ARG A CA 1
ATOM 1307 C C . ARG A 1 168 ? -11.385 -17.182 2.818 1.00 91.50 168 ARG A C 1
ATOM 1309 O O . ARG A 1 168 ? -12.191 -17.770 3.528 1.00 91.50 168 ARG A O 1
ATOM 1316 N N . THR A 1 169 ? -10.193 -16.790 3.265 1.00 93.69 169 THR A N 1
ATOM 1317 C CA . THR A 1 169 ? -9.707 -17.040 4.635 1.00 93.69 169 THR A CA 1
ATOM 1318 C C . THR A 1 169 ? -9.747 -15.800 5.530 1.00 93.69 169 THR A C 1
ATOM 1320 O O . THR A 1 169 ? -9.254 -15.830 6.665 1.00 93.69 169 THR A O 1
ATOM 1323 N N . ALA A 1 170 ? -10.316 -14.702 5.031 1.00 94.00 170 ALA A N 1
ATOM 1324 C CA . ALA A 1 170 ? -10.574 -13.507 5.814 1.00 94.00 170 ALA A CA 1
ATOM 1325 C C . ALA A 1 170 ? -11.661 -13.787 6.857 1.00 94.00 170 ALA A C 1
ATOM 1327 O O . ALA A 1 170 ? -12.693 -14.388 6.559 1.00 94.00 170 ALA A O 1
ATOM 1328 N N . SER A 1 171 ? -11.425 -13.341 8.086 1.00 93.06 171 SER A N 1
ATOM 1329 C CA . SER A 1 171 ? -12.440 -13.315 9.133 1.00 93.06 171 SER A CA 1
ATOM 1330 C C . SER A 1 171 ? -13.365 -12.109 8.955 1.00 93.06 171 SER A C 1
ATOM 1332 O O . SER A 1 171 ? -13.114 -11.229 8.128 1.00 93.06 171 SER A O 1
ATOM 1334 N N . ALA A 1 172 ? -14.405 -12.017 9.787 1.00 90.44 172 ALA A N 1
ATOM 1335 C CA . ALA A 1 172 ? -15.269 -10.839 9.805 1.00 90.44 172 ALA A CA 1
ATOM 1336 C C . ALA A 1 172 ? -14.563 -9.552 10.275 1.00 90.44 172 ALA A C 1
ATOM 1338 O O . ALA A 1 172 ? -15.072 -8.452 10.072 1.00 90.44 172 ALA A O 1
ATOM 1339 N N . ASN A 1 173 ? -13.394 -9.706 10.895 1.00 94.56 173 ASN A N 1
ATOM 1340 C CA . ASN A 1 173 ? -12.587 -8.625 11.433 1.00 94.56 173 ASN A CA 1
ATOM 1341 C C . ASN A 1 173 ? -11.482 -8.161 10.469 1.00 94.56 173 ASN A C 1
ATOM 1343 O O . ASN A 1 173 ? -10.795 -7.195 10.781 1.00 94.56 173 ASN A O 1
ATOM 1347 N N . ASP A 1 174 ? -11.303 -8.819 9.319 1.00 95.94 174 ASP A N 1
ATOM 1348 C CA . ASP A 1 174 ? -10.282 -8.445 8.339 1.00 95.94 174 ASP A CA 1
ATOM 1349 C C . ASP A 1 174 ? -10.844 -7.522 7.256 1.00 95.94 174 ASP A C 1
ATOM 1351 O O . ASP A 1 174 ? -11.802 -7.855 6.544 1.00 95.94 174 ASP A O 1
ATOM 1355 N N . ASP A 1 175 ? -10.171 -6.396 7.070 1.00 95.38 175 ASP A N 1
ATOM 1356 C CA . ASP A 1 175 ? -10.503 -5.391 6.069 1.00 95.38 175 ASP A CA 1
ATOM 1357 C C . ASP A 1 175 ? -9.337 -5.178 5.103 1.00 95.38 175 ASP A C 1
ATOM 1359 O O . ASP A 1 175 ? -8.177 -5.169 5.515 1.00 95.38 175 ASP A O 1
ATOM 1363 N N . PHE A 1 176 ? -9.647 -5.022 3.818 1.00 97.12 176 PHE A N 1
ATOM 1364 C CA . PHE A 1 176 ? -8.642 -4.842 2.773 1.00 97.12 176 PHE A CA 1
ATOM 1365 C C . PHE A 1 176 ? -8.687 -3.408 2.251 1.00 97.12 176 PHE A C 1
ATOM 1367 O O . PHE A 1 176 ? -9.742 -2.907 1.862 1.00 97.12 176 PHE A O 1
ATOM 1374 N N . VAL A 1 177 ? -7.520 -2.774 2.200 1.00 97.44 177 VAL A N 1
ATOM 1375 C CA . VAL A 1 177 ? -7.314 -1.418 1.684 1.00 97.44 177 VAL A CA 1
ATOM 1376 C C . VAL A 1 177 ? -6.396 -1.510 0.468 1.00 97.44 177 VAL A C 1
ATOM 1378 O O . VAL A 1 177 ? -5.399 -2.225 0.507 1.00 97.44 177 VAL A O 1
ATOM 1381 N N . ALA A 1 178 ? -6.715 -0.819 -0.626 1.00 98.31 178 ALA A N 1
ATOM 1382 C CA . ALA A 1 178 ? -5.833 -0.771 -1.788 1.00 98.31 178 ALA A CA 1
ATOM 1383 C C . ALA A 1 178 ? -4.486 -0.154 -1.390 1.00 98.31 178 ALA A C 1
ATOM 1385 O O . ALA A 1 178 ? -4.453 0.933 -0.815 1.00 98.31 178 ALA A O 1
ATOM 1386 N N . GLY A 1 179 ? -3.399 -0.880 -1.655 1.00 95.75 179 GLY A N 1
ATOM 1387 C CA . GLY A 1 179 ? -2.050 -0.472 -1.275 1.00 95.75 179 GLY A CA 1
ATOM 1388 C C . GLY A 1 179 ? -1.505 0.731 -2.067 1.00 95.75 179 GLY A C 1
ATOM 1389 O O . GLY A 1 179 ? -2.054 1.083 -3.120 1.00 95.75 179 GLY A O 1
ATOM 1390 N N . PRO A 1 180 ? -0.404 1.331 -1.581 1.00 95.75 180 PRO A N 1
ATOM 1391 C CA . PRO A 1 180 ? 0.253 2.486 -2.194 1.00 95.75 180 PRO A CA 1
ATOM 1392 C C . PRO A 1 180 ? 0.594 2.299 -3.687 1.00 95.75 180 PRO A C 1
ATOM 1394 O O . PRO A 1 180 ? 1.209 1.323 -4.086 1.00 95.75 180 PRO A O 1
ATOM 1397 N N . SER A 1 181 ? 0.254 3.196 -4.605 1.00 94.50 181 SER A N 1
ATOM 1398 C CA . SER A 1 181 ? -0.761 4.251 -4.499 1.00 94.50 181 SER A CA 1
ATOM 1399 C C . SER A 1 181 ? -1.871 3.981 -5.521 1.00 94.50 181 SER A C 1
ATOM 1401 O O . SER A 1 181 ? -2.337 4.891 -6.205 1.00 94.50 181 SER A O 1
ATOM 1403 N N . GLY A 1 182 ? -2.269 2.709 -5.672 1.00 96.19 182 GLY A N 1
ATOM 1404 C CA . GLY A 1 182 ? -3.280 2.270 -6.638 1.00 96.19 182 GLY A CA 1
ATOM 1405 C C . GLY A 1 182 ? -2.883 1.011 -7.411 1.00 96.19 182 GLY A C 1
ATOM 1406 O O . GLY A 1 182 ? -2.537 -0.004 -6.820 1.00 96.19 182 GLY A O 1
ATOM 1407 N N . ALA A 1 183 ? -2.948 1.056 -8.748 1.00 96.81 183 ALA A N 1
ATOM 1408 C CA . ALA A 1 183 ? -2.618 -0.070 -9.640 1.00 96.81 183 ALA A CA 1
ATOM 1409 C C . ALA A 1 183 ? -1.176 -0.608 -9.494 1.00 96.81 183 ALA A C 1
ATOM 1411 O O . ALA A 1 183 ? -0.857 -1.669 -10.026 1.00 96.81 183 ALA A O 1
ATOM 1412 N N . GLY A 1 184 ? -0.331 0.123 -8.781 1.00 96.75 184 GLY A N 1
ATOM 1413 C CA . GLY A 1 184 ? 0.962 -0.272 -8.249 1.00 96.75 184 GLY A CA 1
ATOM 1414 C C . GLY A 1 184 ? 1.634 0.958 -7.642 1.00 96.75 184 GLY A C 1
ATOM 1415 O O . GLY A 1 184 ? 1.025 2.034 -7.565 1.00 96.75 184 GLY A O 1
ATOM 1416 N N . TYR A 1 185 ? 2.880 0.805 -7.211 1.00 97.75 185 TYR A N 1
ATOM 1417 C CA . TYR A 1 185 ? 3.549 1.846 -6.453 1.00 97.75 185 TYR A CA 1
ATOM 1418 C C . TYR A 1 185 ? 4.033 2.978 -7.364 1.00 97.75 185 TYR A C 1
ATOM 1420 O O . TYR A 1 185 ? 4.652 2.749 -8.408 1.00 97.75 185 TYR A O 1
ATOM 1428 N N . MET A 1 186 ? 3.685 4.202 -6.978 1.00 96.88 186 MET A N 1
ATOM 1429 C CA . MET A 1 186 ? 4.067 5.451 -7.627 1.00 96.88 186 MET A CA 1
ATOM 1430 C C . MET A 1 186 ? 3.971 6.598 -6.617 1.00 96.88 186 MET A C 1
ATOM 1432 O O . MET A 1 186 ? 3.250 6.484 -5.623 1.00 96.88 186 MET A O 1
ATOM 1436 N N . PHE A 1 187 ? 4.668 7.701 -6.893 1.00 96.31 187 PHE A N 1
ATOM 1437 C CA . PHE A 1 187 ? 4.548 8.952 -6.148 1.00 96.31 187 PHE A CA 1
ATOM 1438 C C . PHE A 1 187 ? 3.585 9.905 -6.862 1.00 96.31 187 PHE A C 1
ATOM 1440 O O . PHE A 1 187 ? 3.927 10.426 -7.931 1.00 96.31 187 PHE A O 1
ATOM 1447 N N . PRO A 1 188 ? 2.391 10.164 -6.290 1.00 96.06 188 PRO A N 1
ATOM 1448 C CA . PRO A 1 188 ? 1.371 10.985 -6.927 1.00 96.06 188 PRO A CA 1
ATOM 1449 C C . PRO A 1 188 ? 1.871 12.369 -7.352 1.00 96.06 188 PRO A C 1
ATOM 1451 O O . PRO A 1 188 ? 1.526 12.825 -8.441 1.00 96.06 188 PRO A O 1
ATOM 1454 N N . SER A 1 189 ? 2.690 13.029 -6.526 1.00 94.19 189 SER A N 1
ATOM 1455 C CA . SER A 1 189 ? 3.227 14.369 -6.805 1.00 94.19 189 SER A CA 1
ATOM 1456 C C . SER A 1 189 ? 4.148 14.441 -8.026 1.00 94.19 189 SER A C 1
ATOM 1458 O O . SER A 1 189 ? 4.355 15.523 -8.575 1.00 94.19 189 SER A O 1
ATOM 1460 N N . ARG A 1 190 ? 4.697 13.299 -8.451 1.00 94.62 190 ARG A N 1
ATOM 1461 C CA . ARG A 1 190 ? 5.637 13.184 -9.573 1.00 94.62 190 ARG A CA 1
ATOM 1462 C C . ARG A 1 190 ? 4.989 12.661 -10.850 1.00 94.62 190 ARG A C 1
ATOM 1464 O O . ARG A 1 190 ? 5.570 12.776 -11.924 1.00 94.62 190 ARG A O 1
ATOM 1471 N N . TRP A 1 191 ? 3.786 12.101 -10.748 1.00 97.31 191 TRP A N 1
ATOM 1472 C CA . TRP A 1 191 ? 3.095 11.523 -11.892 1.00 97.31 191 TRP A CA 1
ATOM 1473 C C . TRP A 1 191 ? 2.646 12.612 -12.885 1.00 97.31 191 TRP A C 1
ATOM 1475 O O . TRP A 1 191 ? 1.971 13.563 -12.473 1.00 97.31 191 TRP A O 1
ATOM 1485 N N . PRO A 1 192 ? 2.947 12.489 -14.193 1.00 97.62 192 PRO A N 1
ATOM 1486 C CA . PRO A 1 192 ? 2.518 13.459 -15.194 1.00 97.62 192 PRO A CA 1
ATOM 1487 C C . PRO A 1 192 ? 0.998 13.651 -15.198 1.00 97.62 192 PRO A C 1
ATOM 1489 O O . PRO A 1 192 ? 0.229 12.692 -15.304 1.00 97.62 192 PRO A O 1
ATOM 1492 N N . ALA A 1 193 ? 0.549 14.905 -15.102 1.00 96.81 193 ALA A N 1
ATOM 1493 C CA . ALA A 1 193 ? -0.868 15.230 -14.943 1.00 96.81 193 ALA A CA 1
ATOM 1494 C C . ALA A 1 193 ? -1.739 14.695 -16.093 1.00 96.81 193 ALA A C 1
ATOM 1496 O O . ALA A 1 193 ? -2.862 14.249 -15.852 1.00 96.81 193 ALA A O 1
ATOM 1497 N N . GLN A 1 194 ? -1.213 14.696 -17.322 1.00 97.75 194 GLN A N 1
ATOM 1498 C CA . GLN A 1 194 ? -1.896 14.174 -18.506 1.00 97.75 194 GLN A CA 1
ATOM 1499 C C . GLN A 1 194 ? -2.076 12.646 -18.484 1.00 97.75 194 GLN A C 1
ATOM 1501 O O . GLN A 1 194 ? -3.050 12.146 -19.037 1.00 97.75 194 GLN A O 1
ATOM 1506 N N . GLU A 1 195 ? -1.204 11.914 -17.781 1.00 98.31 195 GLU A N 1
ATOM 1507 C CA . GLU A 1 195 ? -1.248 10.446 -17.688 1.00 98.31 195 GLU A CA 1
ATOM 1508 C C . GLU A 1 195 ? -2.019 9.950 -16.456 1.00 98.31 195 GLU A C 1
ATOM 1510 O O . GLU A 1 195 ? -2.372 8.771 -16.348 1.00 98.31 195 GLU A O 1
ATOM 1515 N N . LEU A 1 196 ? -2.303 10.839 -15.498 1.00 98.31 196 LEU A N 1
ATOM 1516 C CA . LEU A 1 196 ? -2.944 10.476 -14.235 1.00 98.31 196 LEU A CA 1
ATOM 1517 C C . LEU A 1 196 ? -4.342 9.878 -14.447 1.00 98.31 196 LEU A C 1
ATOM 1519 O O . LEU A 1 196 ? -4.706 8.915 -13.777 1.00 98.31 196 LEU A O 1
ATOM 1523 N N . ALA A 1 197 ? -5.122 10.405 -15.393 1.00 98.38 197 ALA A N 1
ATOM 1524 C CA . ALA A 1 197 ? -6.474 9.912 -15.653 1.00 98.38 197 ALA A CA 1
ATOM 1525 C C . ALA A 1 197 ? -6.480 8.433 -16.086 1.00 98.38 197 ALA A C 1
ATOM 1527 O O . ALA A 1 197 ? -7.277 7.644 -15.575 1.00 98.38 197 ALA A O 1
ATOM 1528 N N . ALA A 1 198 ? -5.557 8.036 -16.969 1.00 98.31 198 ALA A N 1
ATOM 1529 C CA . ALA A 1 198 ? -5.422 6.651 -17.416 1.00 98.31 198 ALA A CA 1
ATOM 1530 C C . ALA A 1 198 ? -4.977 5.724 -16.270 1.00 98.31 198 ALA A C 1
ATOM 1532 O O . ALA A 1 198 ? -5.534 4.633 -16.097 1.00 98.31 198 ALA A O 1
ATOM 1533 N N . PHE A 1 199 ? -4.033 6.181 -15.439 1.00 98.56 199 PHE A N 1
ATOM 1534 C CA . PHE A 1 199 ? -3.600 5.454 -14.243 1.00 98.56 199 PHE A CA 1
ATOM 1535 C C . PHE A 1 199 ? -4.754 5.233 -13.251 1.00 98.56 199 PHE A C 1
ATOM 1537 O O . PHE A 1 199 ? -4.963 4.111 -12.779 1.00 98.56 199 PHE A O 1
ATOM 1544 N N . LEU A 1 200 ? -5.542 6.272 -12.961 1.00 98.69 200 LEU A N 1
ATOM 1545 C CA . LEU A 1 200 ? -6.681 6.178 -12.044 1.00 98.69 200 LEU A CA 1
ATOM 1546 C C . LEU A 1 200 ? -7.784 5.282 -12.603 1.00 98.69 200 LEU A C 1
ATOM 1548 O O . LEU A 1 200 ? -8.356 4.491 -11.861 1.00 98.69 200 LEU A O 1
ATOM 1552 N N . GLN A 1 201 ? -8.029 5.317 -13.914 1.00 98.56 201 GLN A N 1
ATOM 1553 C CA . GLN A 1 201 ? -8.987 4.412 -14.542 1.00 98.56 201 GLN A CA 1
ATOM 1554 C C . GLN A 1 201 ? -8.554 2.941 -14.410 1.00 98.56 201 GLN A C 1
ATOM 1556 O O . GLN A 1 201 ? -9.379 2.072 -14.123 1.00 98.56 201 GLN A O 1
ATOM 1561 N N . ARG A 1 202 ? -7.257 2.639 -14.588 1.00 97.88 202 ARG A N 1
ATOM 1562 C CA . ARG A 1 202 ? -6.711 1.291 -14.351 1.00 97.88 202 ARG A CA 1
ATOM 1563 C C . ARG A 1 202 ? -6.823 0.895 -12.880 1.00 97.88 202 ARG A C 1
ATOM 1565 O O . ARG A 1 202 ? -7.257 -0.218 -12.594 1.00 97.88 202 ARG A O 1
ATOM 1572 N N . THR A 1 203 ? -6.465 1.802 -11.976 1.00 98.56 203 THR A N 1
ATOM 1573 C CA . THR A 1 203 ? -6.571 1.606 -10.525 1.00 98.56 203 THR A CA 1
ATOM 1574 C C . THR A 1 203 ? -8.005 1.282 -10.119 1.00 98.56 203 THR A C 1
ATOM 1576 O O . THR A 1 203 ? -8.233 0.267 -9.471 1.00 98.56 203 THR A O 1
ATOM 1579 N N . GLY A 1 204 ? -8.973 2.078 -10.575 1.00 98.06 204 GLY A N 1
ATOM 1580 C CA . GLY A 1 204 ? -10.390 1.889 -10.288 1.00 98.06 204 GLY A CA 1
ATOM 1581 C C . GLY A 1 204 ? -10.914 0.527 -10.735 1.00 98.06 204 GLY A C 1
ATOM 1582 O O . GLY A 1 204 ? -11.524 -0.174 -9.936 1.00 98.06 204 GLY A O 1
ATOM 1583 N N . ARG A 1 205 ? -10.590 0.087 -11.961 1.00 97.00 205 ARG A N 1
ATOM 1584 C CA . ARG A 1 205 ? -10.979 -1.252 -12.450 1.00 97.00 205 ARG A CA 1
ATOM 1585 C C . ARG A 1 205 ? -10.405 -2.389 -11.601 1.00 97.00 205 ARG A C 1
ATOM 1587 O O . ARG A 1 205 ? -11.094 -3.372 -11.348 1.00 97.00 205 ARG A O 1
ATOM 1594 N N . LEU A 1 206 ? -9.146 -2.278 -11.175 1.00 96.06 206 LEU A N 1
ATOM 1595 C CA . LEU A 1 206 ? -8.516 -3.291 -10.321 1.00 96.06 206 LEU A CA 1
ATOM 1596 C C . LEU A 1 206 ? -9.128 -3.303 -8.916 1.00 96.06 206 LEU A C 1
ATOM 1598 O O . LEU A 1 206 ? -9.394 -4.372 -8.369 1.00 96.06 206 LEU A O 1
ATOM 1602 N N . MET A 1 207 ? -9.387 -2.122 -8.351 1.00 96.31 207 MET A N 1
ATOM 1603 C CA . MET A 1 207 ? -10.064 -1.981 -7.063 1.00 96.31 207 MET A CA 1
ATOM 1604 C C . MET A 1 207 ? -11.476 -2.562 -7.107 1.00 96.31 207 MET A C 1
ATOM 1606 O O . MET A 1 207 ? -11.826 -3.341 -6.227 1.00 96.31 207 MET A O 1
ATOM 1610 N N . GLU A 1 208 ? -12.254 -2.261 -8.147 1.00 93.81 208 GLU A N 1
ATOM 1611 C CA . GLU A 1 208 ? -13.592 -2.819 -8.359 1.00 93.81 208 GLU A CA 1
ATOM 1612 C C . GLU A 1 208 ? -13.547 -4.352 -8.461 1.00 93.81 208 GLU A C 1
ATOM 1614 O O . GLU A 1 208 ? -14.279 -5.038 -7.746 1.00 93.81 208 GLU A O 1
ATOM 1619 N N . ALA A 1 209 ? -12.616 -4.903 -9.250 1.00 91.12 209 ALA A N 1
ATOM 1620 C CA . ALA A 1 209 ? -12.426 -6.350 -9.387 1.00 91.12 209 ALA A CA 1
ATOM 1621 C C . ALA A 1 209 ? -12.041 -7.044 -8.066 1.00 91.12 209 ALA A C 1
ATOM 1623 O O . ALA A 1 209 ? -12.345 -8.220 -7.869 1.00 91.12 209 ALA A O 1
ATOM 1624 N N . MET A 1 210 ? -11.395 -6.319 -7.150 1.00 90.50 210 MET A N 1
ATOM 1625 C CA . MET A 1 210 ? -11.074 -6.789 -5.802 1.00 90.50 210 MET A CA 1
ATOM 1626 C C . MET A 1 210 ? -12.083 -6.325 -4.739 1.00 90.50 210 MET A C 1
ATOM 1628 O O . MET A 1 210 ? -11.911 -6.630 -3.562 1.00 90.50 210 MET A O 1
ATOM 1632 N N . SER A 1 211 ? -13.154 -5.615 -5.104 1.00 91.56 211 SER A N 1
ATOM 1633 C CA . SER A 1 211 ? -14.100 -5.022 -4.144 1.00 91.56 211 SER A CA 1
ATOM 1634 C C . SER A 1 211 ? -13.422 -4.152 -3.066 1.00 91.56 211 SER A C 1
ATOM 1636 O O . SER A 1 211 ? -13.819 -4.171 -1.900 1.00 91.56 211 SER A O 1
ATOM 1638 N N . LEU A 1 212 ? -12.379 -3.409 -3.441 1.00 93.81 212 LEU A N 1
ATOM 1639 C CA . LEU A 1 212 ? -11.664 -2.473 -2.572 1.00 93.81 212 LEU A CA 1
ATOM 1640 C C . LEU A 1 212 ? -12.327 -1.096 -2.653 1.00 93.81 212 LEU A C 1
ATOM 1642 O O . LEU A 1 212 ? -12.388 -0.497 -3.722 1.00 93.81 212 LEU A O 1
ATOM 1646 N N . SER A 1 213 ? -12.787 -0.568 -1.519 1.00 95.00 213 SER A N 1
ATOM 1647 C CA . SER A 1 213 ? -13.430 0.756 -1.449 1.00 95.00 213 SER A CA 1
ATOM 1648 C C . SER A 1 213 ? -12.587 1.818 -0.745 1.00 95.00 213 SER A C 1
ATOM 1650 O O . SER A 1 213 ? -13.042 2.942 -0.556 1.00 95.00 213 SER A O 1
ATOM 1652 N N . THR A 1 214 ? -11.377 1.486 -0.313 1.00 97.31 214 THR A N 1
ATOM 1653 C CA . THR A 1 214 ? -10.486 2.415 0.389 1.00 97.31 214 THR A CA 1
ATOM 1654 C C . THR A 1 214 ? -9.100 2.319 -0.223 1.00 97.31 214 THR A C 1
ATOM 1656 O O . THR A 1 214 ? -8.670 1.220 -0.569 1.00 97.31 214 THR A O 1
ATOM 1659 N N . LEU A 1 215 ? -8.429 3.457 -0.374 1.00 98.31 215 LEU A N 1
ATOM 1660 C CA . LEU A 1 215 ? -7.078 3.563 -0.924 1.00 98.31 215 LEU A CA 1
ATOM 1661 C C . LEU A 1 215 ? -6.131 4.132 0.132 1.00 98.31 215 LEU A C 1
ATOM 1663 O O . LEU A 1 215 ? -6.472 5.128 0.760 1.00 98.31 215 LEU A O 1
ATOM 1667 N N . GLU A 1 216 ? -4.958 3.528 0.288 1.00 97.75 216 GLU A N 1
ATOM 1668 C CA . GLU A 1 216 ? -3.784 4.137 0.918 1.00 97.75 216 GLU A CA 1
ATOM 1669 C C . GLU A 1 216 ? -2.891 4.707 -0.187 1.00 97.75 216 GLU A C 1
ATOM 1671 O O . GLU A 1 216 ?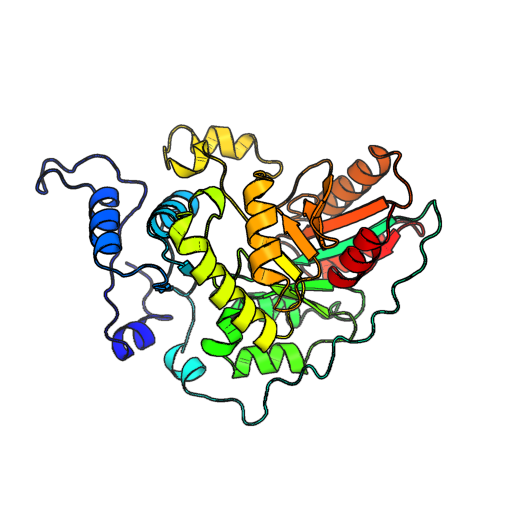 -2.557 4.003 -1.141 1.00 97.75 216 GLU A O 1
ATOM 1676 N N . ALA A 1 217 ? -2.496 5.973 -0.063 1.00 96.75 217 ALA A N 1
ATOM 1677 C CA . ALA A 1 217 ? -1.553 6.599 -0.980 1.00 96.75 217 ALA A CA 1
ATOM 1678 C C . ALA A 1 217 ? -0.334 7.130 -0.225 1.00 96.75 217 ALA A C 1
ATOM 1680 O O . ALA A 1 217 ? -0.463 7.898 0.734 1.00 96.75 217 ALA A O 1
ATOM 1681 N N . LEU A 1 218 ? 0.848 6.763 -0.717 1.00 93.50 218 LEU A N 1
ATOM 1682 C CA . LEU A 1 218 ? 2.128 7.297 -0.272 1.00 93.50 218 LEU A CA 1
ATOM 1683 C C . LEU A 1 218 ? 2.713 8.199 -1.355 1.00 93.50 218 LEU A C 1
ATOM 1685 O O . LEU A 1 218 ? 2.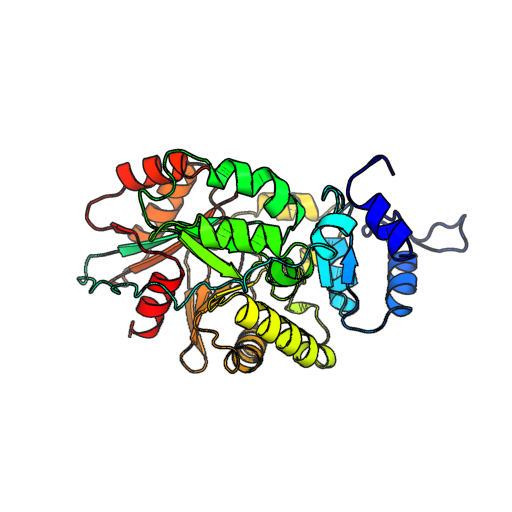572 7.947 -2.551 1.00 93.50 218 LEU A O 1
ATOM 1689 N N . ASP A 1 219 ? 3.382 9.249 -0.914 1.00 90.06 219 ASP A N 1
ATOM 1690 C CA . ASP A 1 219 ? 4.067 10.225 -1.749 1.00 90.06 219 ASP A CA 1
ATOM 1691 C C . ASP A 1 219 ? 5.458 10.516 -1.178 1.00 90.06 219 ASP A C 1
ATOM 1693 O O . ASP A 1 219 ? 5.792 10.095 -0.070 1.00 90.06 219 ASP A O 1
ATOM 1697 N N . ILE A 1 220 ? 6.266 11.271 -1.911 1.00 82.12 220 ILE A N 1
ATOM 1698 C CA . ILE A 1 220 ? 7.618 11.641 -1.501 1.00 82.12 220 ILE A CA 1
ATOM 1699 C C . ILE A 1 220 ? 7.734 13.150 -1.283 1.00 82.12 220 ILE A C 1
ATOM 1701 O O . ILE A 1 220 ? 7.214 13.955 -2.053 1.00 82.12 220 ILE A O 1
ATOM 1705 N N . ASP A 1 221 ? 8.467 13.561 -0.246 1.00 68.81 221 ASP A N 1
ATOM 1706 C CA . ASP A 1 221 ? 8.847 14.967 -0.107 1.00 68.81 221 ASP A CA 1
ATOM 1707 C C . ASP A 1 221 ? 9.953 15.320 -1.128 1.00 68.81 221 ASP A C 1
ATOM 1709 O O . ASP A 1 221 ? 10.888 14.547 -1.363 1.00 68.81 221 ASP A O 1
ATOM 1713 N N . PHE A 1 222 ? 9.896 16.529 -1.700 1.00 55.72 222 PHE A N 1
ATOM 1714 C CA . PHE A 1 222 ? 10.783 16.990 -2.783 1.00 55.72 222 PHE A CA 1
ATOM 1715 C C . PHE A 1 222 ? 12.279 16.714 -2.539 1.00 55.72 222 PHE A C 1
ATOM 1717 O O . PHE A 1 222 ? 12.971 16.238 -3.436 1.00 55.72 222 PHE A O 1
ATOM 1724 N N . LEU A 1 223 ? 12.789 16.939 -1.323 1.00 52.62 223 LEU A N 1
ATOM 1725 C CA . LEU A 1 223 ? 14.209 16.729 -1.012 1.00 52.62 223 LEU A CA 1
ATOM 1726 C C . LEU A 1 223 ? 14.633 15.251 -1.082 1.00 52.62 223 LEU A C 1
ATOM 1728 O O . LEU A 1 223 ? 15.761 14.964 -1.477 1.00 52.62 223 LEU A O 1
ATOM 1732 N N . GLN A 1 224 ? 13.736 14.313 -0.764 1.00 56.66 224 GLN A N 1
ATOM 1733 C CA . GLN A 1 224 ? 14.011 12.874 -0.850 1.00 56.66 224 GLN A CA 1
ATOM 1734 C C . GLN A 1 224 ? 14.030 12.385 -2.305 1.00 56.66 224 GLN A C 1
ATOM 1736 O O . GLN A 1 224 ? 14.817 11.504 -2.644 1.00 56.66 224 GLN A O 1
ATOM 1741 N N . SER A 1 225 ? 13.253 13.019 -3.190 1.00 55.38 225 SER A N 1
ATOM 1742 C CA . SER A 1 225 ? 13.223 12.677 -4.622 1.00 55.38 225 SER A CA 1
ATOM 1743 C C . SER A 1 225 ? 14.545 12.938 -5.362 1.00 55.38 225 SER A C 1
ATOM 1745 O O . SER A 1 225 ? 14.766 12.422 -6.457 1.00 55.38 225 SER A O 1
ATOM 1747 N N . THR A 1 226 ? 15.446 13.726 -4.763 1.00 56.53 226 THR A N 1
ATOM 1748 C CA . THR A 1 226 ? 16.733 14.096 -5.372 1.00 56.53 226 THR A CA 1
ATOM 1749 C C . THR A 1 226 ? 17.807 13.012 -5.250 1.00 56.53 226 THR A C 1
ATOM 1751 O O . THR A 1 226 ? 18.779 13.045 -6.000 1.00 56.53 226 THR A O 1
ATOM 1754 N N . GLY A 1 227 ? 17.663 12.058 -4.318 1.00 54.06 227 GLY A N 1
ATOM 1755 C CA . GLY A 1 227 ? 18.637 10.979 -4.109 1.00 54.06 227 GLY A CA 1
ATOM 1756 C C . GLY A 1 227 ? 20.034 11.434 -3.652 1.00 54.06 227 GLY A C 1
ATOM 1757 O O . GLY A 1 227 ? 20.976 10.647 -3.724 1.00 54.06 227 GLY A O 1
ATOM 1758 N N . ILE A 1 228 ? 20.202 12.686 -3.197 1.00 57.66 228 ILE A N 1
ATOM 1759 C CA . ILE A 1 228 ? 21.508 13.247 -2.807 1.00 57.66 228 ILE A CA 1
ATOM 1760 C C . ILE A 1 228 ? 21.981 12.624 -1.470 1.00 57.66 228 ILE A C 1
ATOM 1762 O O . ILE A 1 228 ? 21.369 12.885 -0.426 1.00 57.66 228 ILE A O 1
ATOM 1766 N N . PRO A 1 229 ? 23.104 11.869 -1.440 1.00 47.22 229 PRO A N 1
ATOM 1767 C CA . PRO A 1 229 ? 23.527 11.083 -0.271 1.00 47.22 229 PRO A CA 1
ATOM 1768 C C . PRO A 1 229 ? 23.835 11.901 0.988 1.00 47.22 229 PRO A C 1
ATOM 1770 O O . PRO A 1 229 ? 23.723 11.395 2.098 1.00 47.22 229 PRO A O 1
ATOM 1773 N N . ILE A 1 230 ? 24.219 13.169 0.828 1.00 51.84 230 ILE A N 1
ATOM 1774 C CA . ILE A 1 230 ? 24.655 14.045 1.927 1.00 51.84 230 ILE A CA 1
ATOM 1775 C C . ILE A 1 230 ? 23.457 14.539 2.761 1.00 51.84 230 ILE A C 1
ATOM 1777 O O . ILE A 1 230 ? 23.594 14.847 3.942 1.00 51.84 230 ILE A O 1
ATOM 1781 N N . ILE A 1 231 ? 22.263 14.584 2.159 1.00 48.34 231 ILE A N 1
ATOM 1782 C CA . ILE A 1 231 ? 21.041 15.114 2.782 1.00 48.34 231 ILE A CA 1
ATOM 1783 C C . ILE A 1 231 ? 20.183 13.974 3.368 1.00 48.34 231 ILE A C 1
ATOM 1785 O O . ILE A 1 231 ? 19.453 14.174 4.340 1.00 48.34 231 ILE A O 1
ATOM 1789 N N . ALA A 1 232 ? 20.319 12.749 2.847 1.00 46.62 232 ALA A N 1
ATOM 1790 C CA . ALA A 1 232 ? 19.550 11.581 3.286 1.00 46.62 232 ALA A CA 1
ATOM 1791 C C . ALA A 1 232 ? 19.658 11.259 4.801 1.00 46.62 232 ALA A C 1
ATOM 1793 O O . ALA A 1 232 ? 18.615 11.001 5.405 1.00 46.62 232 ALA A O 1
ATOM 1794 N N . PRO A 1 233 ? 20.831 11.334 5.472 1.00 44.19 233 PRO A N 1
ATOM 1795 C CA . PRO A 1 233 ? 20.941 11.091 6.917 1.00 44.19 233 PRO A CA 1
ATOM 1796 C C . PRO A 1 233 ? 20.324 12.212 7.767 1.00 44.19 233 PRO A C 1
ATOM 1798 O O . PRO A 1 233 ? 19.764 11.955 8.831 1.00 44.19 233 PRO A O 1
ATOM 1801 N N . ILE A 1 234 ? 20.391 13.458 7.283 1.00 45.31 234 ILE A N 1
ATOM 1802 C CA . ILE A 1 234 ? 19.813 14.633 7.952 1.00 45.31 234 ILE A CA 1
ATOM 1803 C C . ILE A 1 234 ? 18.279 14.534 7.933 1.00 45.31 234 ILE A C 1
ATOM 1805 O O . ILE A 1 234 ? 17.626 14.784 8.942 1.00 45.31 234 ILE A O 1
ATOM 1809 N N . ILE A 1 235 ? 17.704 14.070 6.818 1.00 48.09 235 ILE A N 1
ATOM 1810 C CA . ILE A 1 235 ? 16.261 13.824 6.672 1.00 48.09 235 ILE A CA 1
ATOM 1811 C C . ILE A 1 235 ? 15.829 12.547 7.411 1.00 48.09 235 ILE A C 1
ATOM 1813 O O . ILE A 1 235 ? 14.737 12.504 7.977 1.00 48.09 235 ILE A O 1
ATOM 1817 N N . ALA A 1 236 ? 16.682 11.520 7.475 1.00 40.31 236 ALA A N 1
ATOM 1818 C CA . ALA A 1 236 ? 16.399 10.298 8.224 1.00 40.31 236 ALA A CA 1
ATOM 1819 C C . ALA A 1 236 ? 16.289 10.530 9.744 1.00 40.31 236 ALA A C 1
ATOM 1821 O O . ALA A 1 236 ? 15.477 9.881 10.395 1.00 40.31 236 ALA A O 1
ATOM 1822 N N . ASN A 1 237 ? 17.027 11.492 10.305 1.00 38.41 237 ASN A N 1
ATOM 1823 C CA . ASN A 1 237 ? 16.903 11.879 11.718 1.00 38.41 237 ASN A CA 1
ATOM 1824 C C . ASN A 1 237 ? 15.749 12.862 12.000 1.00 38.41 237 ASN A C 1
ATOM 1826 O O . ASN A 1 237 ? 15.343 13.010 13.149 1.00 38.41 237 ASN A O 1
ATOM 1830 N N . LEU A 1 238 ? 15.164 13.482 10.969 1.00 42.22 238 LEU A N 1
ATOM 1831 C CA . LEU A 1 238 ? 13.920 14.264 11.071 1.00 42.22 238 LEU A CA 1
ATOM 1832 C C . LEU A 1 238 ? 12.657 13.380 11.017 1.00 42.22 238 LEU A C 1
ATOM 1834 O O . LEU A 1 238 ? 11.532 13.880 11.078 1.00 42.22 238 LEU A O 1
ATOM 1838 N N . ARG A 1 239 ? 12.822 12.054 10.911 1.00 47.41 239 ARG A N 1
ATOM 1839 C CA . ARG A 1 239 ? 11.732 11.080 10.805 1.00 47.41 239 ARG A CA 1
ATOM 1840 C C . ARG A 1 239 ? 10.905 11.005 12.083 1.00 47.41 239 ARG A C 1
ATOM 1842 O O . ARG A 1 239 ? 11.247 10.262 12.995 1.00 47.41 239 ARG A O 1
ATOM 1849 N N . GLN A 1 240 ? 9.732 11.633 12.063 1.00 44.66 240 GLN A N 1
ATOM 1850 C CA . GLN A 1 240 ? 8.524 11.087 12.699 1.00 44.66 240 GLN A CA 1
ATOM 1851 C C . GLN A 1 240 ? 7.291 11.288 11.795 1.00 44.66 240 GLN A C 1
ATOM 1853 O O . GLN A 1 240 ? 6.294 11.875 12.203 1.00 44.66 240 GLN A O 1
ATOM 1858 N N . THR A 1 241 ? 7.430 10.729 10.581 1.00 55.94 241 THR A N 1
ATOM 1859 C CA . THR A 1 241 ? 6.453 10.438 9.508 1.00 55.94 241 THR A CA 1
ATOM 1860 C C . THR A 1 241 ? 5.954 11.587 8.618 1.00 55.94 241 THR A C 1
ATOM 1862 O O . THR A 1 241 ? 5.474 12.612 9.089 1.00 55.94 241 THR A O 1
ATOM 1865 N N . GLY A 1 242 ? 6.125 11.370 7.306 1.00 66.25 242 GLY A N 1
ATOM 1866 C CA . GLY A 1 242 ? 5.841 12.280 6.200 1.00 66.25 242 GLY A CA 1
ATOM 1867 C C . GLY A 1 242 ? 6.112 11.554 4.880 1.00 66.25 242 GLY A C 1
ATOM 1868 O O . GLY A 1 242 ? 7.262 11.339 4.517 1.00 66.25 242 GLY A O 1
ATOM 1869 N N . MET A 1 243 ? 5.035 11.105 4.242 1.00 79.75 243 MET A N 1
ATOM 1870 C CA . MET A 1 243 ? 4.954 10.570 2.870 1.00 79.75 243 MET A CA 1
ATOM 1871 C C . MET A 1 243 ? 3.536 10.837 2.347 1.00 79.75 243 MET A C 1
ATOM 1873 O O . MET A 1 243 ? 2.881 9.981 1.767 1.00 79.75 243 MET A O 1
ATOM 1877 N N . SER A 1 244 ? 2.982 11.988 2.721 1.00 86.75 244 SER A N 1
ATOM 1878 C CA . SER A 1 244 ? 1.566 12.291 2.545 1.00 86.75 244 SER A CA 1
ATOM 1879 C C . SER A 1 244 ? 1.333 12.962 1.204 1.00 86.75 244 SER A C 1
ATOM 1881 O O . SER A 1 244 ? 2.069 13.875 0.827 1.00 86.75 244 SER A O 1
ATOM 1883 N N . VAL A 1 245 ? 0.236 12.604 0.545 1.00 89.69 245 VAL A N 1
ATOM 1884 C CA . VAL A 1 245 ? -0.301 13.384 -0.570 1.00 89.69 245 VAL A CA 1
ATOM 1885 C C . VAL A 1 245 ? -0.863 14.676 0.021 1.00 89.69 245 VAL A C 1
ATOM 1887 O O . VAL A 1 245 ? -1.966 14.670 0.566 1.00 89.69 245 VAL A O 1
ATOM 1890 N N . LYS A 1 246 ? -0.081 15.763 0.008 1.00 85.44 246 LYS A N 1
ATOM 1891 C CA . LYS A 1 246 ? -0.458 17.065 0.604 1.00 85.44 246 LYS A CA 1
ATOM 1892 C C . LYS A 1 246 ? -1.233 17.963 -0.363 1.00 85.44 246 LYS A C 1
ATOM 1894 O O . LYS A 1 246 ? -2.015 18.797 0.080 1.00 85.44 246 LYS A O 1
ATOM 1899 N N . ASP A 1 247 ? -1.015 17.801 -1.667 1.00 89.62 247 ASP A N 1
ATOM 1900 C CA . ASP A 1 247 ? -1.671 18.613 -2.693 1.00 89.62 247 ASP A CA 1
ATOM 1901 C C . ASP A 1 247 ? -3.170 18.286 -2.766 1.00 89.62 247 ASP A C 1
ATOM 1903 O O . ASP A 1 247 ? -3.573 17.178 -3.130 1.00 89.62 247 ASP A O 1
ATOM 1907 N N . THR A 1 248 ? -4.013 19.251 -2.402 1.00 90.94 248 THR A N 1
ATOM 1908 C CA . THR A 1 248 ? -5.472 19.073 -2.347 1.00 90.94 248 THR A CA 1
ATOM 1909 C C . THR A 1 248 ? -6.086 18.891 -3.733 1.00 90.94 248 THR A C 1
ATOM 1911 O O . THR A 1 248 ? -7.046 18.135 -3.884 1.00 90.94 248 THR A O 1
ATOM 1914 N N . GLY A 1 249 ? -5.512 19.515 -4.766 1.00 94.69 249 GLY A N 1
ATOM 1915 C CA . GLY A 1 249 ? -5.936 19.319 -6.151 1.00 94.69 249 GLY A CA 1
ATOM 1916 C C . GLY A 1 249 ? -5.685 17.887 -6.628 1.00 94.69 249 GLY A C 1
ATOM 1917 O O . GLY A 1 249 ? -6.500 17.312 -7.345 1.00 94.69 249 GLY A O 1
ATOM 1918 N N . LEU A 1 250 ? -4.581 17.281 -6.202 1.00 94.69 250 LEU A N 1
ATOM 1919 C CA . LEU A 1 250 ? -4.212 15.904 -6.491 1.00 94.69 250 LEU A CA 1
ATOM 1920 C C . LEU A 1 250 ? -5.092 14.919 -5.726 1.00 94.69 250 LEU A C 1
ATOM 1922 O O . LEU A 1 250 ? -5.622 14.001 -6.348 1.00 94.69 250 LEU A O 1
ATOM 1926 N N . GLN A 1 251 ? -5.332 15.155 -4.431 1.00 95.12 251 GLN A N 1
ATOM 1927 C CA . GLN A 1 251 ? -6.330 14.401 -3.659 1.00 95.12 251 GLN A CA 1
ATOM 1928 C C . GLN A 1 251 ? -7.694 14.425 -4.368 1.00 95.12 251 GLN A C 1
ATOM 1930 O O . GLN A 1 251 ? -8.322 13.383 -4.558 1.00 95.12 251 GLN A O 1
ATOM 1935 N N . GLN A 1 252 ? -8.123 15.600 -4.838 1.00 96.56 252 GLN A N 1
ATOM 1936 C CA . GLN A 1 252 ? -9.370 15.756 -5.579 1.00 96.56 252 GLN A CA 1
ATOM 1937 C C . GLN A 1 252 ? -9.374 14.983 -6.899 1.00 96.56 252 GLN A C 1
ATOM 1939 O O . GLN A 1 252 ? -10.366 14.317 -7.190 1.00 96.56 252 GLN A O 1
ATOM 1944 N N . ARG A 1 253 ? -8.285 15.010 -7.678 1.00 97.50 253 ARG A N 1
ATOM 1945 C CA . ARG A 1 253 ? -8.178 14.227 -8.922 1.00 97.50 253 ARG A CA 1
ATOM 1946 C C . ARG A 1 253 ? -8.266 12.723 -8.666 1.00 97.50 253 ARG A C 1
ATOM 1948 O O . ARG A 1 253 ? -8.989 12.041 -9.388 1.00 97.50 253 ARG A O 1
ATOM 1955 N N . PHE A 1 254 ? -7.593 12.215 -7.631 1.00 97.81 254 PHE A N 1
ATOM 1956 C CA . PHE A 1 254 ? -7.700 10.808 -7.228 1.00 97.81 254 PHE A CA 1
ATOM 1957 C C . PHE A 1 254 ? -9.139 10.432 -6.885 1.00 97.81 254 PHE A C 1
ATOM 1959 O O . PHE A 1 254 ? -9.668 9.452 -7.402 1.00 97.81 254 PHE A O 1
ATOM 1966 N N . ILE A 1 255 ? -9.792 11.239 -6.051 1.00 97.69 255 ILE A N 1
ATOM 1967 C CA . ILE A 1 255 ? -11.163 10.976 -5.611 1.00 97.69 255 ILE A CA 1
ATOM 1968 C C . ILE A 1 255 ? -12.130 11.033 -6.787 1.00 97.69 255 ILE A C 1
ATOM 1970 O O . ILE A 1 255 ? -12.925 10.117 -6.953 1.00 97.69 255 ILE A O 1
ATOM 1974 N N . GLN A 1 256 ? -12.017 12.034 -7.658 1.00 97.38 256 GLN A N 1
ATOM 1975 C CA . GLN A 1 256 ? -12.839 12.136 -8.864 1.00 97.38 256 GLN A CA 1
ATOM 1976 C C . GLN A 1 256 ? -12.628 10.956 -9.819 1.00 97.38 256 GLN A C 1
ATOM 1978 O O . GLN A 1 256 ? -13.597 10.438 -10.368 1.00 97.38 256 GLN A O 1
ATOM 1983 N N . GLY A 1 257 ? -11.381 10.514 -10.004 1.00 98.00 257 GLY A N 1
ATOM 1984 C CA . GLY A 1 257 ? -11.058 9.393 -10.886 1.00 98.00 257 GLY A CA 1
ATOM 1985 C C . GLY A 1 257 ? -11.502 8.032 -10.345 1.00 98.00 257 GLY A C 1
ATOM 1986 O O . GLY A 1 257 ? -11.791 7.134 -11.133 1.00 98.00 257 GLY A O 1
ATOM 1987 N N . LEU A 1 258 ? -11.579 7.873 -9.020 1.00 98.31 258 LEU A N 1
ATOM 1988 C CA . LEU A 1 258 ? -11.864 6.591 -8.365 1.00 98.31 258 LEU A CA 1
ATOM 1989 C C . LEU A 1 258 ? -13.281 6.484 -7.783 1.00 98.31 258 LEU A C 1
ATOM 1991 O O . LEU A 1 258 ? -13.765 5.372 -7.576 1.00 98.31 258 LEU A O 1
ATOM 1995 N N . ALA A 1 259 ? -13.979 7.598 -7.552 1.00 96.25 259 ALA A N 1
ATOM 1996 C CA . ALA A 1 259 ? -15.363 7.595 -7.075 1.00 96.25 259 ALA A CA 1
ATOM 1997 C C . ALA A 1 259 ? -16.319 6.771 -7.964 1.00 96.25 259 ALA A C 1
ATOM 1999 O O . ALA A 1 259 ? -17.113 6.017 -7.397 1.00 96.25 259 ALA A O 1
ATOM 2000 N N . PRO A 1 260 ? -16.227 6.801 -9.316 1.00 96.75 260 PRO A N 1
ATOM 2001 C CA . PRO A 1 260 ? -17.054 5.949 -10.178 1.00 96.75 260 PRO A CA 1
ATOM 2002 C C . PRO A 1 260 ? -16.869 4.444 -9.944 1.00 96.75 260 PRO A C 1
ATOM 2004 O O . PRO A 1 260 ? -17.770 3.673 -10.249 1.00 96.75 260 PRO A O 1
ATOM 2007 N N . PHE A 1 261 ? -15.731 4.037 -9.376 1.00 95.94 261 PHE A N 1
ATOM 2008 C CA . PHE A 1 261 ? -15.394 2.647 -9.056 1.00 95.94 261 PHE A CA 1
ATOM 2009 C C . PHE A 1 261 ? -15.674 2.292 -7.585 1.00 95.94 261 PHE A C 1
ATOM 2011 O O . PHE A 1 261 ? -15.258 1.243 -7.099 1.00 95.94 261 PHE A O 1
ATOM 2018 N N . GLY A 1 262 ? -16.374 3.166 -6.850 1.00 94.56 262 GLY A N 1
ATOM 2019 C CA . GLY A 1 262 ? -16.828 2.891 -5.488 1.00 94.56 262 GLY A CA 1
ATOM 2020 C C . GLY A 1 262 ? -15.848 3.271 -4.376 1.00 94.56 262 GLY A C 1
ATOM 2021 O O . GLY A 1 262 ? -15.962 2.726 -3.275 1.00 94.56 262 GLY A O 1
ATOM 2022 N N . LEU A 1 263 ? -14.914 4.203 -4.614 1.00 96.69 263 LEU A N 1
ATOM 2023 C CA . LEU A 1 263 ? -14.065 4.752 -3.550 1.00 96.69 263 LEU A CA 1
ATOM 2024 C C . LEU A 1 263 ? -14.916 5.418 -2.449 1.00 96.69 263 LEU A C 1
ATOM 2026 O O . LEU A 1 263 ? -15.763 6.267 -2.717 1.00 96.69 263 LEU A O 1
ATOM 2030 N N . ARG A 1 264 ? -14.658 5.045 -1.194 1.00 95.75 264 ARG A N 1
ATOM 2031 C CA . ARG A 1 264 ? -15.346 5.509 0.024 1.00 95.75 264 ARG A CA 1
ATOM 2032 C C . ARG A 1 264 ? -14.409 6.105 1.071 1.00 95.75 264 ARG A C 1
ATOM 2034 O O . ARG A 1 264 ? -14.891 6.651 2.057 1.00 95.75 264 ARG A O 1
ATOM 2041 N N . GLY A 1 265 ? -13.097 6.011 0.878 1.00 96.56 265 GLY A N 1
ATOM 2042 C CA . GLY A 1 265 ? -12.116 6.636 1.757 1.00 96.56 265 GLY A CA 1
ATOM 2043 C C . GLY A 1 265 ? -10.725 6.667 1.141 1.00 96.56 265 GLY A C 1
ATOM 2044 O O . GLY A 1 265 ? -10.356 5.771 0.380 1.00 96.56 265 GLY A O 1
ATOM 2045 N N . PHE A 1 266 ? -9.962 7.695 1.488 1.00 97.56 266 PHE A N 1
ATOM 2046 C CA . PHE A 1 266 ? -8.593 7.911 1.042 1.00 97.56 266 PHE A CA 1
ATOM 2047 C C . PHE A 1 266 ? -7.700 8.134 2.266 1.00 97.56 266 PHE A C 1
ATOM 2049 O O . PHE A 1 266 ? -7.819 9.150 2.950 1.00 97.56 266 PHE A O 1
ATOM 2056 N N . PHE A 1 267 ? -6.811 7.196 2.562 1.00 97.06 267 PHE A N 1
ATOM 2057 C CA . PHE A 1 267 ? -5.752 7.391 3.541 1.00 97.06 267 PHE A CA 1
ATOM 2058 C C . PHE A 1 267 ? -4.513 8.001 2.875 1.00 97.06 267 PHE A C 1
ATOM 2060 O O . PHE A 1 267 ? -4.196 7.696 1.724 1.00 97.06 267 PHE A O 1
ATOM 2067 N N . SER A 1 268 ? -3.839 8.904 3.589 1.00 94.12 268 SER A N 1
ATOM 2068 C CA . SER A 1 268 ? -2.706 9.672 3.066 1.00 94.12 268 SER A CA 1
ATOM 2069 C C . SER A 1 268 ? -1.474 9.569 3.963 1.00 94.12 268 SER A C 1
ATOM 2071 O O . SER A 1 268 ? -1.426 10.130 5.065 1.00 94.12 268 SER A O 1
ATOM 2073 N N . GLY A 1 269 ? -0.439 8.938 3.415 1.00 90.19 269 GLY A N 1
ATOM 2074 C CA . GLY A 1 269 ? 0.918 8.915 3.930 1.00 90.19 269 GLY A CA 1
ATOM 2075 C C . GLY A 1 269 ? 1.164 7.965 5.089 1.00 90.19 269 GLY A C 1
ATOM 2076 O O . GLY A 1 269 ? 0.269 7.572 5.823 1.00 90.19 269 GLY A O 1
ATOM 2077 N N . ALA A 1 270 ? 2.441 7.678 5.333 1.00 82.75 270 ALA A N 1
ATOM 2078 C CA . ALA A 1 270 ? 2.851 6.725 6.362 1.00 82.75 270 ALA A CA 1
ATOM 2079 C C . ALA A 1 270 ? 2.666 7.211 7.811 1.00 82.75 270 ALA A C 1
ATOM 2081 O O . ALA A 1 270 ? 3.052 6.513 8.743 1.00 82.75 270 ALA A O 1
ATOM 2082 N N . GLY A 1 271 ? 2.126 8.411 8.014 1.00 78.19 271 GLY A N 1
ATOM 2083 C CA . GLY A 1 271 ? 1.805 8.932 9.331 1.00 78.19 271 GLY A CA 1
ATOM 2084 C C . GLY A 1 271 ? 2.117 10.413 9.499 1.00 78.19 271 GLY A C 1
ATOM 2085 O O . GLY A 1 271 ? 3.012 10.941 8.845 1.00 78.19 271 GLY A O 1
ATOM 2086 N N . ILE A 1 272 ? 1.430 11.060 10.433 1.00 80.94 272 ILE A N 1
ATOM 2087 C CA . ILE A 1 272 ? 1.832 12.313 11.079 1.00 80.94 272 ILE A CA 1
ATOM 2088 C C . ILE A 1 272 ? 1.484 12.253 12.573 1.00 80.94 272 ILE A C 1
ATOM 2090 O O . ILE A 1 272 ? 0.827 11.318 13.029 1.00 80.94 272 ILE A O 1
ATOM 2094 N N . LYS A 1 273 ? 1.922 13.250 13.352 1.00 76.00 273 LYS A N 1
ATOM 2095 C CA . LYS A 1 273 ? 1.629 13.325 14.797 1.00 76.00 273 LYS A CA 1
ATOM 2096 C C . LYS A 1 273 ? 0.194 13.748 15.110 1.00 76.00 273 LYS A C 1
ATOM 2098 O O . LYS A 1 273 ? -0.374 13.264 16.083 1.00 76.00 273 LYS A O 1
ATOM 2103 N N . THR A 1 274 ? -0.372 14.625 14.285 1.00 79.56 274 THR A N 1
ATOM 2104 C CA . THR A 1 274 ? -1.710 15.193 14.487 1.00 79.56 274 THR A CA 1
ATOM 2105 C C . THR A 1 274 ? -2.534 14.980 13.224 1.00 79.56 274 THR A C 1
ATOM 2107 O O . THR A 1 274 ? -2.550 15.867 12.380 1.00 79.56 274 THR A O 1
ATOM 2110 N N . PRO A 1 275 ? -3.159 13.800 13.059 1.00 85.25 275 PRO A N 1
ATOM 2111 C CA . PRO A 1 275 ? -3.960 13.465 11.888 1.00 85.25 275 PRO A CA 1
ATOM 2112 C C . PRO A 1 275 ? -4.984 14.539 11.527 1.00 85.25 275 PRO A C 1
ATOM 2114 O O . PRO A 1 275 ? -5.776 14.952 12.377 1.00 85.25 275 PRO A O 1
ATOM 2117 N N . GLU A 1 276 ? -5.015 14.931 10.258 1.00 86.44 276 GLU A N 1
ATOM 2118 C CA . GLU A 1 276 ? -6.067 15.785 9.721 1.00 86.44 276 GLU A CA 1
ATOM 2119 C C . GLU A 1 276 ? -7.041 14.982 8.863 1.00 86.44 276 GLU A C 1
ATOM 2121 O O . GLU A 1 276 ? -6.698 13.989 8.210 1.00 86.44 276 GLU A O 1
ATOM 2126 N N . LYS A 1 277 ? -8.287 15.454 8.868 1.00 90.69 277 LYS A N 1
ATOM 2127 C CA . LYS A 1 277 ? -9.379 14.954 8.043 1.00 90.69 277 LYS A CA 1
ATOM 2128 C C . LYS A 1 277 ? -9.843 16.077 7.126 1.00 90.69 277 LYS A C 1
ATOM 2130 O O . LYS A 1 277 ? -10.171 17.161 7.604 1.00 90.69 277 LYS A O 1
ATOM 2135 N N . THR A 1 278 ? -10.017 15.776 5.847 1.00 92.25 278 THR A N 1
ATOM 2136 C CA . THR A 1 278 ? -10.804 16.604 4.928 1.00 92.25 278 THR A CA 1
ATOM 2137 C C . THR A 1 278 ? -11.901 15.770 4.265 1.00 92.25 278 THR A C 1
ATOM 2139 O O . THR A 1 278 ? -11.872 14.539 4.279 1.00 92.25 278 THR A O 1
ATOM 2142 N N . LEU A 1 279 ? -12.932 16.436 3.741 1.00 93.06 279 LEU A N 1
ATOM 2143 C CA . LEU A 1 279 ? -13.961 15.807 2.915 1.00 93.06 279 LEU A CA 1
ATOM 2144 C C . LEU A 1 279 ? -13.860 16.382 1.511 1.00 93.06 279 LEU A C 1
ATOM 2146 O O . LEU A 1 279 ? -13.963 17.593 1.325 1.00 93.06 279 LEU A O 1
ATOM 2150 N N . VAL A 1 280 ? -13.719 15.510 0.521 1.00 91.69 280 VAL A N 1
ATOM 2151 C CA . VAL A 1 280 ? -13.697 15.895 -0.888 1.00 91.69 280 VAL A CA 1
ATOM 2152 C C . VAL A 1 280 ? -14.812 15.133 -1.583 1.00 91.69 280 VAL A C 1
ATOM 2154 O O . VAL A 1 280 ? -14.796 13.908 -1.639 1.00 91.69 280 VAL A O 1
ATOM 2157 N N . GLN A 1 281 ? -15.829 15.857 -2.057 1.00 88.38 281 GLN A N 1
ATOM 2158 C CA . GLN A 1 281 ? -17.019 15.268 -2.693 1.00 88.38 281 GLN A CA 1
ATOM 2159 C C . GLN A 1 281 ? -17.694 14.165 -1.844 1.00 88.38 281 GLN A C 1
ATOM 2161 O O . GLN A 1 281 ? -18.212 13.186 -2.369 1.00 88.38 281 GLN A O 1
ATOM 2166 N N . GLY A 1 282 ? -17.677 14.317 -0.515 1.00 89.75 282 GLY A N 1
ATOM 2167 C CA . GLY A 1 282 ? -18.248 13.347 0.427 1.00 89.75 282 GLY A CA 1
ATOM 2168 C C . GLY A 1 282 ? -17.344 12.155 0.767 1.00 89.75 282 GLY A C 1
ATOM 2169 O O . GLY A 1 282 ? -17.691 11.387 1.662 1.00 89.75 282 GLY A O 1
ATOM 2170 N N . VAL A 1 283 ? -16.179 12.019 0.126 1.00 94.94 283 VAL A N 1
ATOM 2171 C CA . VAL A 1 283 ? -15.165 11.010 0.464 1.00 94.94 283 VAL A CA 1
ATOM 2172 C C . VAL A 1 283 ? -14.198 11.587 1.506 1.00 94.94 283 VAL A C 1
ATOM 2174 O O . VAL A 1 283 ? -13.628 12.658 1.274 1.00 94.94 283 VAL A O 1
ATOM 2177 N N . PRO A 1 284 ? -13.989 10.919 2.656 1.00 96.25 284 PRO A N 1
ATOM 2178 C CA . PRO A 1 284 ? -12.974 11.324 3.619 1.00 96.25 284 PRO A CA 1
ATOM 2179 C C . PRO A 1 284 ? -11.564 11.102 3.083 1.00 96.25 284 PRO A C 1
ATOM 2181 O O . PRO A 1 284 ? -11.229 10.008 2.626 1.00 96.25 284 PRO A O 1
ATOM 2184 N N . VAL A 1 285 ? -10.740 12.137 3.215 1.00 96.12 285 VAL A N 1
ATOM 2185 C CA . VAL A 1 285 ? -9.284 12.058 3.128 1.00 96.12 285 VAL A CA 1
ATOM 2186 C C . VAL A 1 285 ? -8.748 12.155 4.544 1.00 96.12 285 VAL A C 1
ATOM 2188 O O . VAL A 1 285 ? -9.063 13.108 5.257 1.00 96.12 285 VAL A O 1
ATOM 2191 N N . TYR A 1 286 ? -7.976 11.164 4.970 1.00 95.31 286 TYR A N 1
ATOM 2192 C CA . TYR A 1 286 ? -7.511 11.066 6.346 1.00 95.31 286 TYR A CA 1
ATOM 2193 C C . TYR A 1 286 ? -6.020 10.746 6.394 1.00 95.31 286 TYR A C 1
ATOM 2195 O O . TYR A 1 286 ? -5.552 9.817 5.740 1.00 95.31 286 TYR A O 1
ATOM 2203 N N . GLN A 1 287 ? -5.258 11.517 7.163 1.00 93.19 287 GLN A N 1
ATOM 2204 C CA . GLN A 1 287 ? -3.831 11.260 7.349 1.00 93.19 287 GLN A CA 1
ATOM 2205 C C . GLN A 1 287 ? -3.611 10.217 8.439 1.00 93.19 287 GLN A C 1
ATOM 2207 O O . GLN A 1 287 ? -4.213 10.288 9.506 1.00 93.19 287 GLN A O 1
ATOM 2212 N N . ASN A 1 288 ? -2.729 9.254 8.196 1.00 94.25 288 ASN A N 1
ATOM 2213 C CA . ASN A 1 288 ? -2.471 8.213 9.184 1.00 94.25 288 ASN A CA 1
ATOM 2214 C C . ASN A 1 288 ? -1.781 8.773 10.443 1.00 94.25 288 ASN A C 1
ATOM 2216 O O . ASN A 1 288 ? -1.075 9.781 10.401 1.00 94.25 288 ASN A O 1
ATOM 2220 N N . LEU A 1 289 ? -1.961 8.102 11.579 1.00 92.44 289 LEU A N 1
ATOM 2221 C CA . LEU A 1 289 ? -1.256 8.369 12.829 1.00 92.44 289 LEU A CA 1
ATOM 2222 C C . LEU A 1 289 ? 0.018 7.527 12.888 1.00 92.44 289 LEU A C 1
ATOM 2224 O O . LEU A 1 289 ? -0.038 6.366 13.291 1.00 92.44 289 LEU A O 1
ATOM 2228 N N . GLY A 1 290 ? 1.150 8.150 12.557 1.00 78.69 290 GLY A N 1
ATOM 2229 C CA . GLY A 1 290 ? 2.490 7.563 12.643 1.00 78.69 290 GLY A CA 1
ATOM 2230 C C . GLY A 1 290 ? 2.702 6.236 11.895 1.00 78.69 290 GLY A C 1
ATOM 2231 O O . GLY A 1 290 ? 1.770 5.561 11.483 1.00 78.69 290 GLY A O 1
ATOM 2232 N N . LEU A 1 291 ? 3.971 5.844 11.769 1.00 84.69 291 LEU A N 1
ATOM 2233 C CA . LEU A 1 291 ? 4.382 4.504 11.353 1.00 84.69 291 LEU A CA 1
ATOM 2234 C C . LEU A 1 291 ? 4.859 3.783 12.610 1.00 84.69 291 LEU A C 1
ATOM 2236 O O . LEU A 1 291 ? 5.961 4.038 13.119 1.00 84.69 291 LEU A O 1
ATOM 2240 N N . ALA A 1 292 ? 3.977 2.962 13.162 1.00 88.38 292 ALA A N 1
ATOM 2241 C CA . ALA A 1 292 ? 4.191 2.268 14.417 1.00 88.38 292 ALA A CA 1
ATOM 2242 C C . ALA A 1 292 ? 4.947 0.951 14.192 1.00 88.38 292 ALA A C 1
ATOM 2244 O O . ALA A 1 292 ? 4.524 0.106 13.408 1.00 88.38 292 ALA A O 1
ATOM 2245 N N . ASP A 1 293 ? 6.069 0.780 14.892 1.00 92.12 293 ASP A N 1
ATOM 2246 C CA . ASP A 1 293 ? 7.006 -0.345 14.738 1.00 92.12 293 ASP A CA 1
ATOM 2247 C C . ASP A 1 293 ? 7.186 -1.176 16.019 1.00 92.12 293 ASP A C 1
ATOM 2249 O O . ASP A 1 293 ? 7.975 -2.115 16.041 1.00 92.12 293 ASP A O 1
ATOM 2253 N N . SER A 1 294 ? 6.484 -0.817 17.095 1.00 96.25 294 SER A N 1
ATOM 2254 C CA . SER A 1 294 ? 6.529 -1.505 18.385 1.00 96.25 294 SER A CA 1
ATOM 2255 C C . SER A 1 294 ? 5.270 -1.212 19.203 1.00 96.25 294 SER A C 1
ATOM 2257 O O . SER A 1 294 ? 4.609 -0.185 19.012 1.00 96.25 294 SER A O 1
ATOM 2259 N N . VAL A 1 295 ? 4.958 -2.081 20.171 1.00 98.06 295 VAL A N 1
ATOM 2260 C CA . VAL A 1 295 ? 3.844 -1.887 21.120 1.00 98.06 295 VAL A CA 1
ATOM 2261 C C . VAL A 1 295 ? 3.972 -0.549 21.856 1.00 98.06 295 VAL A C 1
ATOM 2263 O O . VAL A 1 295 ? 3.017 0.227 21.884 1.00 98.06 295 VAL A O 1
ATOM 2266 N N . SER A 1 296 ? 5.161 -0.243 22.396 1.00 97.31 296 SER A N 1
ATOM 2267 C CA . SER A 1 296 ? 5.405 1.002 23.144 1.00 97.31 296 SER A CA 1
ATOM 2268 C C . SER A 1 296 ? 5.156 2.235 22.281 1.00 97.31 296 SER A C 1
ATOM 2270 O O . SER A 1 296 ? 4.352 3.088 22.647 1.00 97.31 296 SER A O 1
ATOM 2272 N N . LYS A 1 297 ? 5.775 2.298 21.094 1.00 93.62 297 LYS A N 1
ATOM 2273 C CA . LYS A 1 297 ? 5.614 3.442 20.189 1.00 93.62 297 LYS A CA 1
ATOM 2274 C C . LYS A 1 297 ? 4.165 3.608 19.739 1.00 93.62 297 LYS A C 1
ATOM 2276 O O . LYS A 1 297 ? 3.696 4.734 19.605 1.00 93.62 297 LYS A O 1
ATOM 2281 N N . THR A 1 298 ? 3.443 2.504 19.540 1.00 95.81 298 THR A N 1
ATOM 2282 C CA . THR A 1 298 ? 2.011 2.541 19.209 1.00 95.81 298 THR A CA 1
ATOM 2283 C C . THR A 1 298 ? 1.202 3.189 20.331 1.00 95.81 298 THR A C 1
ATOM 2285 O O . THR A 1 298 ? 0.406 4.092 20.077 1.00 95.81 298 THR A O 1
ATOM 2288 N N . LEU A 1 299 ? 1.419 2.760 21.578 1.00 97.31 299 LEU A N 1
ATOM 2289 C CA . LEU A 1 299 ? 0.736 3.326 22.743 1.00 97.31 299 LEU A CA 1
ATOM 2290 C C . LEU A 1 299 ? 1.063 4.810 22.918 1.00 97.31 299 LEU A C 1
ATOM 2292 O O . LEU A 1 299 ? 0.153 5.593 23.191 1.00 97.31 299 LEU A O 1
ATOM 2296 N N . ASP A 1 300 ? 2.320 5.201 22.712 1.00 94.81 300 ASP A N 1
ATOM 2297 C CA . ASP A 1 300 ? 2.748 6.597 22.790 1.00 94.81 300 ASP A CA 1
ATOM 2298 C C . ASP A 1 300 ? 2.066 7.452 21.717 1.00 94.81 300 ASP A C 1
ATOM 2300 O O . ASP A 1 300 ? 1.495 8.493 22.038 1.00 94.81 300 ASP A O 1
ATOM 2304 N N . LEU A 1 301 ? 2.048 7.002 20.456 1.00 93.12 301 LEU A N 1
ATOM 2305 C CA . LEU A 1 301 ? 1.354 7.693 19.364 1.00 93.12 301 LEU A CA 1
ATOM 2306 C C . LEU A 1 301 ? -0.131 7.895 19.684 1.00 93.12 301 LEU A C 1
ATOM 2308 O O . LEU A 1 301 ? -0.635 9.015 19.603 1.00 93.12 301 LEU A O 1
ATOM 2312 N N . VAL A 1 302 ? -0.821 6.826 20.090 1.00 95.12 302 VAL A N 1
ATOM 2313 C CA . VAL A 1 302 ? -2.263 6.856 20.375 1.00 95.12 302 VAL A CA 1
ATOM 2314 C C . VAL A 1 302 ? -2.576 7.763 21.564 1.00 95.12 302 VAL A C 1
ATOM 2316 O O . VAL A 1 302 ? -3.472 8.603 21.476 1.00 95.12 302 VAL A O 1
ATOM 2319 N N . ARG A 1 303 ? -1.832 7.638 22.670 1.00 94.88 303 ARG A N 1
ATOM 2320 C CA . ARG A 1 303 ? -2.056 8.444 23.881 1.00 94.88 303 ARG A CA 1
ATOM 2321 C C . ARG A 1 303 ? -1.740 9.919 23.645 1.00 94.88 303 ARG A C 1
ATOM 2323 O O . ARG A 1 303 ? -2.500 10.764 24.112 1.00 94.88 303 ARG A O 1
ATOM 2330 N N . ASN A 1 304 ? -0.688 10.226 22.885 1.00 93.19 304 ASN A N 1
ATOM 2331 C CA . ASN A 1 304 ? -0.334 11.600 22.525 1.00 93.19 304 ASN A CA 1
ATOM 2332 C C . ASN A 1 304 ? -1.372 12.235 21.589 1.00 93.19 304 ASN A C 1
ATOM 2334 O O . ASN A 1 304 ? -1.746 13.391 21.779 1.00 93.19 304 ASN A O 1
ATOM 2338 N N . ALA A 1 305 ? -1.897 11.492 20.610 1.00 92.56 305 ALA A N 1
ATOM 2339 C CA . ALA A 1 305 ? -2.974 11.988 19.751 1.00 92.56 305 ALA A CA 1
ATOM 2340 C C . ALA A 1 305 ? -4.271 12.223 20.550 1.00 92.56 305 ALA A C 1
ATOM 2342 O O . ALA A 1 305 ? -4.937 13.246 20.390 1.00 92.56 305 ALA A O 1
ATOM 2343 N N . ALA A 1 306 ? -4.602 11.310 21.469 1.00 92.56 306 ALA A N 1
ATOM 2344 C CA . ALA A 1 306 ? -5.779 11.426 22.323 1.00 92.56 306 ALA A CA 1
ATOM 2345 C C . ALA A 1 306 ? -5.712 12.616 23.296 1.00 92.56 306 ALA A C 1
ATOM 2347 O O . ALA A 1 306 ? -6.740 13.257 23.538 1.00 92.56 306 ALA A O 1
ATOM 2348 N N . SER A 1 307 ? -4.532 12.911 23.853 1.00 91.62 307 SER A N 1
ATOM 2349 C CA . SER A 1 307 ? -4.329 14.012 24.804 1.00 91.62 307 SER A CA 1
ATOM 2350 C C . SER A 1 307 ? -4.194 15.380 24.133 1.00 91.62 307 SER A C 1
ATOM 2352 O O . SER A 1 307 ? -4.589 16.383 24.722 1.00 91.62 307 SER A O 1
ATOM 2354 N N . SER A 1 308 ? -3.667 15.431 22.908 1.00 88.94 308 SER A N 1
ATOM 2355 C CA . SER A 1 308 ? -3.446 16.688 22.179 1.00 88.94 308 SER A CA 1
ATOM 2356 C C . SER A 1 308 ? -4.685 17.222 21.455 1.00 88.94 308 SER A C 1
ATOM 2358 O O . SER A 1 308 ? -4.742 18.412 21.155 1.00 88.94 308 SER A O 1
ATOM 2360 N N . SER A 1 309 ? -5.694 16.384 21.194 1.00 85.44 309 SER A N 1
ATOM 2361 C CA . SER A 1 309 ? -6.926 16.800 20.516 1.00 85.44 309 SER A CA 1
ATOM 2362 C C . SER A 1 309 ? -8.087 17.007 21.486 1.00 85.44 309 SER A C 1
ATOM 2364 O O . SER A 1 309 ? -8.436 16.112 22.259 1.00 85.44 309 SER A O 1
ATOM 2366 N N . GLN A 1 310 ? -8.756 18.157 21.376 1.00 84.81 310 GLN A N 1
ATOM 2367 C CA . GLN A 1 310 ? -10.029 18.430 22.055 1.00 84.81 310 GLN A CA 1
ATOM 2368 C C . GLN A 1 310 ? -11.250 17.930 21.258 1.00 84.81 310 GLN A C 1
ATOM 2370 O O . GLN A 1 310 ? -12.353 17.883 21.798 1.00 84.81 310 GLN A O 1
ATOM 2375 N N . GLN A 1 311 ? -11.075 17.534 19.989 1.00 86.12 311 GLN A N 1
ATOM 2376 C CA . GLN A 1 311 ? -12.172 17.079 19.132 1.00 86.12 311 GL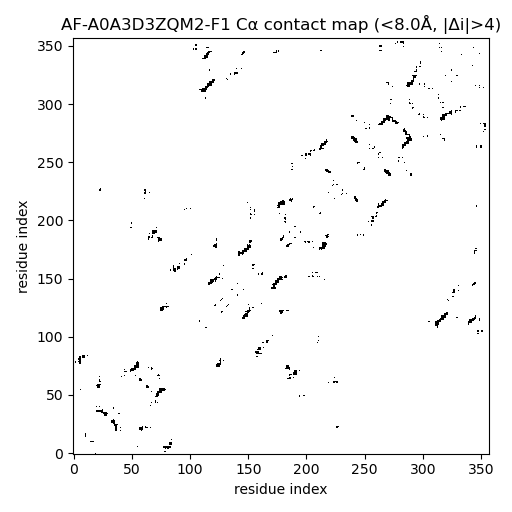N A CA 1
ATOM 2377 C C . GLN A 1 311 ? -12.707 15.723 19.596 1.00 86.12 311 GLN A C 1
ATOM 2379 O O . GLN A 1 311 ? -11.938 14.801 19.882 1.00 86.12 311 GLN A O 1
ATOM 2384 N N . ARG A 1 312 ? -14.033 15.599 19.670 1.00 89.06 312 ARG A N 1
ATOM 2385 C CA . ARG A 1 312 ? -14.712 14.445 20.255 1.00 89.06 312 ARG A CA 1
ATOM 2386 C C . ARG A 1 312 ? -16.049 14.149 19.546 1.00 89.06 312 ARG A C 1
ATOM 2388 O O . ARG A 1 312 ? -16.801 15.094 19.310 1.00 89.06 312 ARG A O 1
ATOM 2395 N N . PRO A 1 313 ? -16.365 12.880 19.211 1.00 92.38 313 PRO A N 1
ATOM 2396 C CA . PRO A 1 313 ? -15.493 11.701 19.304 1.00 92.38 313 PRO A CA 1
ATOM 2397 C C . PRO A 1 313 ? -14.239 11.849 18.428 1.00 92.38 313 PRO A C 1
ATOM 2399 O O . PRO A 1 313 ? -14.251 12.561 17.424 1.00 92.38 313 PRO A O 1
ATOM 2402 N N . LEU A 1 314 ? -13.142 11.219 18.850 1.00 94.12 314 LEU A N 1
ATOM 2403 C CA . LEU A 1 314 ? -11.873 11.248 18.118 1.00 94.12 314 LEU A CA 1
ATOM 2404 C C . LEU A 1 314 ? -11.771 10.020 17.210 1.00 94.12 314 LEU A C 1
ATOM 2406 O O . LEU A 1 314 ? -12.248 8.942 17.555 1.00 94.12 314 LEU A O 1
ATOM 2410 N N . TYR A 1 315 ? -11.119 10.181 16.067 1.00 95.31 315 TYR A N 1
ATOM 2411 C CA . TYR A 1 315 ? -10.881 9.125 15.089 1.00 95.31 315 TYR A CA 1
ATOM 2412 C C . TYR A 1 315 ? -9.383 9.012 14.880 1.00 95.31 315 TYR A C 1
ATOM 2414 O O . TYR A 1 315 ? -8.755 10.053 14.701 1.00 95.31 315 TYR A O 1
ATOM 2422 N N . LEU A 1 316 ? -8.832 7.798 14.909 1.00 96.38 316 LEU A N 1
ATOM 2423 C CA . LEU A 1 316 ? -7.409 7.521 14.713 1.00 96.38 316 LEU A CA 1
ATOM 2424 C C . LEU A 1 316 ? -7.238 6.301 13.799 1.00 96.38 316 LEU A C 1
ATOM 2426 O O . LEU A 1 316 ? -7.785 5.241 14.090 1.00 96.38 316 LEU A O 1
ATOM 2430 N N . ASN A 1 317 ? -6.444 6.420 12.735 1.00 97.31 317 ASN A N 1
ATOM 2431 C CA . ASN A 1 317 ? -5.943 5.259 11.994 1.00 97.31 317 ASN A CA 1
ATOM 2432 C C . ASN A 1 317 ? -4.449 5.111 12.246 1.00 97.31 317 ASN A C 1
ATOM 2434 O O . ASN A 1 317 ? -3.686 5.983 11.846 1.00 97.31 317 ASN A O 1
ATOM 2438 N N . VAL A 1 318 ? -4.025 4.032 12.893 1.00 96.94 318 VAL A N 1
ATOM 2439 C CA . VAL A 1 318 ? -2.607 3.754 13.130 1.00 96.94 318 VAL A CA 1
ATOM 2440 C C . VAL A 1 318 ? -2.052 2.949 11.959 1.00 96.94 318 VAL A C 1
ATOM 2442 O O . VAL A 1 318 ? -2.528 1.841 11.690 1.00 96.94 318 VAL A O 1
ATOM 2445 N N . TYR A 1 319 ? -1.032 3.484 11.286 1.00 95.12 319 TYR A N 1
ATOM 2446 C CA . TYR A 1 319 ? -0.343 2.774 10.213 1.00 95.12 319 TYR A CA 1
ATOM 2447 C C . TYR A 1 319 ? 0.819 1.961 10.790 1.00 95.12 319 TYR A C 1
ATOM 2449 O O . TYR A 1 319 ? 1.694 2.475 11.488 1.00 95.12 319 TYR A O 1
ATOM 2457 N N . MET A 1 320 ? 0.790 0.655 10.558 1.00 94.56 320 MET A N 1
ATOM 2458 C CA . MET A 1 320 ? 1.643 -0.322 11.225 1.00 94.56 320 MET A CA 1
ATOM 2459 C C . MET A 1 320 ? 2.742 -0.784 10.278 1.00 94.56 320 MET A C 1
ATOM 2461 O O . MET A 1 320 ? 2.440 -1.297 9.201 1.00 94.56 320 MET A O 1
ATOM 2465 N N . LEU A 1 321 ? 4.002 -0.683 10.707 1.00 92.69 321 LEU A N 1
ATOM 2466 C CA . LEU A 1 321 ? 5.131 -1.252 9.978 1.00 92.69 321 LEU A CA 1
ATOM 2467 C C . LEU A 1 321 ? 5.037 -2.779 10.012 1.00 92.69 321 LEU A C 1
ATOM 2469 O O . LEU A 1 321 ? 5.306 -3.406 11.041 1.00 92.69 321 LEU A O 1
ATOM 2473 N N . ALA A 1 322 ? 4.687 -3.376 8.873 1.00 94.75 322 ALA A N 1
ATOM 2474 C CA . ALA A 1 322 ? 4.415 -4.808 8.776 1.00 94.75 322 ALA A CA 1
ATOM 2475 C C . ALA A 1 322 ? 5.617 -5.695 9.145 1.00 94.75 322 ALA A C 1
ATOM 2477 O O . ALA A 1 322 ? 5.430 -6.813 9.607 1.00 94.75 322 ALA A O 1
ATOM 2478 N N . TRP A 1 323 ? 6.840 -5.181 9.002 1.00 94.62 323 TRP A N 1
ATOM 2479 C CA . TRP A 1 323 ? 8.082 -5.914 9.270 1.00 94.62 323 TRP A CA 1
ATOM 2480 C C . TRP A 1 323 ? 8.468 -6.021 10.751 1.00 94.62 323 TRP A C 1
ATOM 2482 O O . TRP A 1 323 ? 9.321 -6.843 11.089 1.00 94.62 323 TRP A O 1
ATOM 2492 N N . SER A 1 324 ? 7.857 -5.214 11.624 1.00 94.19 324 SER A N 1
ATOM 2493 C CA . SER A 1 324 ? 8.210 -5.148 13.053 1.00 94.19 324 SER A CA 1
ATOM 2494 C C . SER A 1 324 ? 7.040 -5.429 13.992 1.00 94.19 324 SER A C 1
ATOM 2496 O O . SER A 1 324 ? 7.255 -5.607 15.187 1.00 94.19 324 SER A O 1
ATOM 2498 N N . MET A 1 325 ? 5.812 -5.456 13.472 1.00 96.94 325 MET A N 1
ATOM 2499 C CA . MET A 1 325 ? 4.594 -5.628 14.259 1.00 96.94 325 MET A CA 1
ATOM 2500 C C . MET A 1 325 ? 3.797 -6.834 13.774 1.00 96.94 325 MET A C 1
ATOM 2502 O O . MET A 1 325 ? 3.702 -7.103 12.578 1.00 96.94 325 MET A O 1
ATOM 2506 N N . THR A 1 326 ? 3.167 -7.533 14.712 1.00 98.56 326 THR A N 1
ATOM 2507 C CA . THR A 1 326 ? 2.279 -8.669 14.445 1.00 98.56 326 THR A CA 1
ATOM 2508 C C . THR A 1 326 ? 0.857 -8.399 14.948 1.00 98.56 326 THR A C 1
ATOM 2510 O O . THR A 1 326 ? 0.650 -7.516 15.787 1.00 98.56 326 THR A O 1
ATOM 2513 N N . PRO A 1 327 ? -0.159 -9.158 14.495 1.00 98.75 327 PRO A N 1
ATOM 2514 C CA . PRO A 1 327 ? -1.478 -9.122 15.127 1.00 98.75 327 PRO A CA 1
ATOM 2515 C C . PRO A 1 327 ? -1.428 -9.396 16.639 1.00 98.75 327 PRO A C 1
ATOM 2517 O O . PRO A 1 327 ? -2.183 -8.785 17.396 1.00 98.75 327 PRO A O 1
ATOM 2520 N N . SER A 1 328 ? -0.516 -10.254 17.105 1.00 98.75 328 SER A N 1
ATOM 2521 C CA . SER A 1 328 ? -0.311 -10.488 18.539 1.00 98.75 328 SER A CA 1
ATOM 2522 C C . SER A 1 328 ? 0.184 -9.239 19.281 1.00 98.75 328 SER A C 1
ATOM 2524 O O . SER A 1 328 ? -0.279 -8.969 20.391 1.00 98.75 328 SER A O 1
ATOM 2526 N N . ASP A 1 329 ? 1.043 -8.423 18.670 1.00 98.69 329 ASP A N 1
ATOM 2527 C CA . ASP A 1 329 ? 1.487 -7.146 19.249 1.00 98.69 329 ASP A CA 1
ATOM 2528 C C . ASP A 1 329 ? 0.356 -6.112 19.283 1.00 98.69 329 ASP A C 1
ATOM 2530 O O . ASP A 1 329 ? 0.161 -5.424 20.285 1.00 98.69 329 ASP A O 1
ATOM 2534 N N . ILE A 1 330 ? -0.457 -6.037 18.223 1.00 98.44 330 ILE A N 1
ATOM 2535 C CA . ILE A 1 330 ? -1.631 -5.148 18.183 1.00 98.44 330 ILE A CA 1
ATOM 2536 C C . ILE A 1 330 ? -2.635 -5.544 19.274 1.00 98.44 330 ILE A C 1
ATOM 2538 O O . ILE A 1 330 ? -3.190 -4.680 19.954 1.00 98.44 330 ILE A O 1
ATOM 2542 N N . LYS A 1 331 ? -2.820 -6.844 19.526 1.00 98.56 331 LYS A N 1
ATOM 2543 C CA . LYS A 1 331 ? -3.646 -7.317 20.643 1.00 98.56 331 LYS A CA 1
ATOM 2544 C C . LYS A 1 331 ? -3.125 -6.820 21.994 1.00 98.56 331 LYS A C 1
ATOM 2546 O O . LYS A 1 331 ? -3.929 -6.384 22.818 1.00 98.56 331 LYS A O 1
ATOM 2551 N N . GLN A 1 332 ? -1.807 -6.835 22.210 1.00 98.56 332 GLN A N 1
ATOM 2552 C CA . GLN A 1 332 ? -1.196 -6.289 23.428 1.00 98.56 332 GLN A CA 1
ATOM 2553 C C . GLN A 1 332 ? -1.407 -4.776 23.555 1.00 98.56 332 GLN A C 1
ATOM 2555 O O . GLN A 1 332 ? -1.640 -4.292 24.663 1.00 98.56 332 GLN A O 1
ATOM 2560 N N . VAL A 1 333 ? -1.358 -4.029 22.444 1.00 98.50 333 VAL A N 1
ATOM 2561 C CA . VAL A 1 333 ? -1.713 -2.600 22.425 1.00 98.50 333 VAL A CA 1
ATOM 2562 C C . VAL A 1 333 ? -3.159 -2.427 22.883 1.00 98.50 333 VAL A C 1
ATOM 2564 O O . VAL A 1 333 ? -3.403 -1.698 23.839 1.00 98.50 333 VAL A O 1
ATOM 2567 N N . ILE A 1 334 ? -4.108 -3.130 22.257 1.00 98.25 334 ILE A N 1
ATOM 2568 C CA . ILE A 1 334 ? -5.545 -3.024 22.560 1.00 98.25 334 ILE A CA 1
ATOM 2569 C C . ILE A 1 334 ? -5.832 -3.340 24.034 1.00 98.25 334 ILE A C 1
ATOM 2571 O O . ILE A 1 334 ? -6.593 -2.619 24.671 1.00 98.25 334 ILE A O 1
ATOM 2575 N N . GLN A 1 335 ? -5.188 -4.362 24.604 1.00 98.00 335 GLN A N 1
ATOM 2576 C CA . GLN A 1 335 ? -5.332 -4.725 26.022 1.00 98.00 335 GLN A CA 1
ATOM 2577 C C . GLN A 1 335 ? -4.838 -3.641 26.995 1.00 98.00 335 GLN A C 1
ATOM 2579 O O . GLN A 1 335 ? -5.254 -3.622 28.150 1.00 98.00 335 GLN A O 1
ATOM 2584 N N . GLN A 1 336 ? -3.959 -2.746 26.540 1.00 98.06 336 GLN A N 1
ATOM 2585 C CA . GLN A 1 336 ? -3.415 -1.628 27.317 1.00 98.06 336 GLN A CA 1
ATOM 2586 C C . GLN A 1 336 ? -4.105 -0.286 27.016 1.00 98.06 336 GLN A C 1
ATOM 2588 O O . GLN A 1 336 ? -3.739 0.749 27.593 1.00 98.06 336 GLN A O 1
ATOM 2593 N N . LEU A 1 337 ? -5.086 -0.281 26.108 1.00 95.94 337 LEU A N 1
ATOM 2594 C CA . LEU A 1 337 ? -5.974 0.850 25.868 1.00 95.94 337 LEU A CA 1
ATOM 2595 C C . LEU A 1 337 ? -7.163 0.804 26.842 1.00 95.94 337 LEU A C 1
ATOM 2597 O O . LEU A 1 337 ? -7.610 -0.254 27.274 1.00 95.94 337 LEU A O 1
ATOM 2601 N N . GLY A 1 338 ? -7.673 1.979 27.213 1.00 91.31 338 GLY A N 1
ATOM 2602 C CA . GLY A 1 338 ? -8.841 2.097 28.090 1.00 91.31 338 GLY A CA 1
ATOM 2603 C C . GLY A 1 338 ? -10.166 1.778 27.385 1.00 91.31 338 GLY A C 1
ATOM 2604 O O . GLY A 1 338 ? -10.252 1.750 26.160 1.00 91.31 338 GLY A O 1
ATOM 2605 N N . ASN A 1 339 ? -11.240 1.641 28.162 1.00 93.44 339 ASN A N 1
ATOM 2606 C CA . ASN A 1 339 ? -12.606 1.384 27.670 1.00 93.44 339 ASN A CA 1
ATOM 2607 C C . ASN A 1 339 ? -13.181 2.471 26.732 1.00 93.44 339 ASN A C 1
ATOM 2609 O O . ASN A 1 339 ? -14.179 2.241 26.053 1.00 93.44 339 ASN A O 1
ATOM 2613 N N . GLN A 1 340 ? -12.566 3.653 26.695 1.00 94.31 340 GLN A N 1
ATOM 2614 C CA . GLN A 1 340 ? -12.925 4.749 25.793 1.00 94.31 340 GLN A CA 1
ATOM 2615 C C . GLN A 1 340 ? -12.536 4.493 24.328 1.00 94.31 340 GLN A C 1
ATOM 2617 O O . GLN A 1 340 ? -13.049 5.178 23.444 1.00 94.31 340 GLN A O 1
ATOM 2622 N N . TYR A 1 341 ? -11.640 3.538 24.056 1.00 96.62 341 TYR A N 1
ATOM 2623 C CA . TYR A 1 341 ? -11.218 3.198 22.700 1.00 96.62 341 TYR A CA 1
ATOM 2624 C C . TYR A 1 341 ? -12.131 2.123 22.104 1.00 96.62 341 TYR A C 1
ATOM 2626 O O . TYR A 1 341 ? -12.295 1.043 22.668 1.00 96.62 341 TYR A O 1
ATOM 2634 N N . VAL A 1 342 ? -12.703 2.412 20.939 1.00 96.88 342 VAL A N 1
ATOM 2635 C CA . VAL A 1 342 ? -13.533 1.491 20.161 1.00 96.88 342 VAL A CA 1
ATOM 2636 C C . VAL A 1 342 ? -12.735 1.066 18.935 1.00 96.88 342 VAL A C 1
ATOM 2638 O O . VAL A 1 342 ? -12.532 1.861 18.017 1.00 96.88 342 VAL A O 1
ATOM 2641 N N . VAL A 1 343 ? -12.255 -0.178 18.933 1.00 97.12 343 VAL A N 1
ATOM 2642 C CA . VAL A 1 343 ? -11.487 -0.722 17.806 1.00 97.12 343 VAL A CA 1
ATOM 2643 C C . VAL A 1 343 ? -12.438 -1.032 16.652 1.00 97.12 343 VAL A C 1
ATOM 2645 O O . VAL A 1 343 ? -13.420 -1.753 16.831 1.00 97.12 343 VAL A O 1
ATOM 2648 N N . VAL A 1 344 ? -12.152 -0.485 15.474 1.00 96.69 344 VAL A N 1
ATOM 2649 C CA . VAL A 1 344 ? -12.938 -0.651 14.244 1.00 96.69 344 VAL A CA 1
ATOM 2650 C C . VAL A 1 344 ? -12.013 -0.959 13.065 1.00 96.69 344 VAL A C 1
ATOM 2652 O O . VAL A 1 344 ? -10.803 -0.749 13.150 1.00 96.69 344 VAL A O 1
ATOM 2655 N N . THR A 1 345 ? -12.548 -1.458 11.947 1.00 96.50 345 THR A N 1
ATOM 2656 C CA . THR A 1 345 ? -11.718 -1.601 10.741 1.00 96.50 345 THR A CA 1
ATOM 2657 C C . THR A 1 345 ? -11.465 -0.232 10.088 1.00 96.50 345 THR A C 1
ATOM 2659 O O . THR A 1 345 ? -12.224 0.712 10.339 1.00 96.50 345 THR A O 1
ATOM 2662 N N . PRO A 1 346 ? -10.466 -0.110 9.194 1.00 96.19 346 PRO A N 1
ATOM 2663 C CA . PRO A 1 346 ? -10.242 1.123 8.440 1.00 96.19 346 PRO A CA 1
ATOM 2664 C C . PRO A 1 346 ? -11.460 1.583 7.617 1.00 96.19 346 PRO A C 1
ATOM 2666 O O . PRO A 1 346 ? -11.792 2.767 7.618 1.00 96.19 346 PRO A O 1
ATOM 2669 N N . GLY A 1 347 ? -12.186 0.668 6.970 1.00 95.06 347 GLY A N 1
ATOM 2670 C CA . GLY A 1 347 ? -13.424 0.965 6.245 1.00 95.06 347 GLY A CA 1
ATOM 2671 C C . GLY A 1 347 ? -14.545 1.487 7.152 1.00 95.06 347 GLY A C 1
ATOM 2672 O O . GLY A 1 347 ? -15.213 2.467 6.806 1.00 95.06 347 GLY A O 1
ATOM 2673 N N . THR A 1 348 ? -14.710 0.916 8.354 1.00 95.00 348 THR A N 1
ATOM 2674 C CA . THR A 1 348 ? -15.651 1.448 9.357 1.00 95.00 348 THR A CA 1
ATOM 2675 C C . THR A 1 348 ? -15.221 2.838 9.813 1.00 95.00 348 THR A C 1
ATOM 2677 O O . THR A 1 348 ? -16.067 3.726 9.929 1.00 95.00 348 THR A O 1
ATOM 2680 N N . LEU A 1 349 ? -13.921 3.048 10.051 1.00 96.12 349 LEU A N 1
ATOM 2681 C CA . LEU A 1 349 ? -13.391 4.356 10.426 1.00 96.12 349 LEU A CA 1
ATOM 2682 C C . LEU A 1 349 ? -13.711 5.403 9.350 1.00 96.12 349 LEU A C 1
ATOM 2684 O O . LEU A 1 349 ? -14.204 6.478 9.682 1.00 96.12 349 LEU A O 1
ATOM 2688 N N . MET A 1 350 ? -13.532 5.074 8.068 1.00 95.81 350 MET A N 1
ATOM 2689 C CA . MET A 1 350 ? -13.909 5.953 6.956 1.00 95.81 350 MET A CA 1
ATOM 2690 C C . MET A 1 350 ? -15.412 6.249 6.928 1.00 95.81 350 MET A C 1
ATOM 2692 O O . MET A 1 350 ? -15.814 7.402 6.773 1.00 95.81 350 MET A O 1
ATOM 2696 N N . ALA A 1 351 ? -16.264 5.248 7.160 1.00 94.38 351 ALA A N 1
ATOM 2697 C CA . ALA A 1 351 ? -17.710 5.457 7.236 1.00 94.38 351 ALA A CA 1
ATOM 2698 C C . ALA A 1 351 ? -18.122 6.370 8.408 1.00 94.38 351 ALA A C 1
ATOM 2700 O O . ALA A 1 351 ? -19.065 7.156 8.278 1.00 94.38 351 ALA A O 1
ATOM 2701 N N . LEU A 1 352 ? -17.421 6.287 9.543 1.00 94.12 352 LEU A N 1
ATOM 2702 C CA . LEU A 1 352 ? -17.602 7.196 10.674 1.00 94.12 352 LEU A CA 1
ATOM 2703 C C . LEU A 1 352 ? -17.125 8.612 10.334 1.00 94.12 352 LEU A C 1
ATOM 2705 O O . LEU A 1 352 ? -17.862 9.575 10.546 1.00 94.12 352 LEU A O 1
ATOM 2709 N N . LEU A 1 353 ? -15.933 8.740 9.746 1.00 93.75 353 LEU A N 1
ATOM 2710 C CA . LEU A 1 353 ? -15.364 10.015 9.311 1.00 93.75 353 LEU A CA 1
ATOM 2711 C C . LEU A 1 353 ? -16.280 10.724 8.306 1.00 93.75 353 LEU A C 1
ATOM 2713 O O . LEU A 1 353 ? -16.470 11.930 8.424 1.00 93.75 353 LEU A O 1
ATOM 2717 N N . ALA A 1 354 ? -16.909 10.004 7.376 1.00 92.50 354 ALA A N 1
ATOM 2718 C CA . ALA A 1 354 ? -17.852 10.580 6.413 1.00 92.50 354 ALA A CA 1
ATOM 2719 C C . ALA A 1 354 ? -19.091 11.214 7.076 1.00 92.50 354 ALA A C 1
ATOM 2721 O O . ALA A 1 354 ? -19.657 12.165 6.544 1.00 92.50 354 ALA A O 1
ATOM 2722 N N . LYS A 1 355 ? -19.503 10.706 8.245 1.00 89.50 355 LYS A N 1
ATOM 2723 C CA . LYS A 1 355 ? -20.663 11.200 9.010 1.00 89.50 355 LYS A CA 1
ATOM 2724 C C . LYS A 1 355 ? -20.289 12.208 10.097 1.00 89.50 355 LYS A C 1
ATOM 2726 O O . LYS A 1 355 ? -21.166 12.909 10.600 1.00 89.50 355 LYS A O 1
ATOM 2731 N N . ALA A 1 356 ? -19.018 12.254 10.490 1.00 85.81 356 ALA A N 1
ATOM 2732 C CA . ALA A 1 356 ? -18.523 13.181 11.496 1.00 85.81 356 ALA A CA 1
ATOM 2733 C C . ALA A 1 356 ? -18.631 14.621 10.972 1.00 85.81 356 ALA A C 1
ATOM 2735 O O . ALA A 1 356 ? -18.071 14.930 9.916 1.00 85.81 356 ALA A O 1
ATOM 2736 N N . LYS A 1 357 ? -19.372 15.455 11.709 1.00 62.88 357 LYS A N 1
ATOM 2737 C CA . LYS A 1 357 ? -19.560 16.881 11.423 1.00 62.88 357 LYS A CA 1
ATOM 2738 C C . LYS A 1 357 ? -18.296 17.684 11.680 1.00 62.88 357 LYS A C 1
ATOM 2740 O O . LYS A 1 357 ? -17.565 17.324 12.632 1.00 62.88 357 LYS A O 1
#